Protein AF-A0A6S7K0N6-F1 (afdb_monomer_lite)

Organism: Paramuricea clavata (NCBI:txid317549)

Structure (mmCIF, N/CA/C/O backbone):
data_AF-A0A6S7K0N6-F1
#
_entry.id   AF-A0A6S7K0N6-F1
#
loop_
_atom_site.group_PDB
_atom_site.id
_atom_site.type_symbol
_atom_site.label_atom_id
_atom_site.label_alt_id
_atom_site.label_comp_id
_atom_site.label_asym_id
_atom_site.label_entity_id
_atom_site.label_seq_id
_atom_site.pdbx_PDB_ins_code
_atom_site.Cartn_x
_atom_site.Cartn_y
_atom_site.Cartn_z
_atom_site.occupancy
_atom_site.B_iso_or_equiv
_atom_site.auth_seq_id
_atom_site.auth_comp_id
_atom_site.auth_asym_id
_atom_site.auth_atom_id
_atom_site.pdbx_PDB_model_num
ATOM 1 N N . MET A 1 1 ? 17.917 13.021 -0.220 1.00 36.44 1 MET A N 1
ATOM 2 C CA . MET A 1 1 ? 16.486 12.680 -0.055 1.00 36.44 1 MET A CA 1
ATOM 3 C C . MET A 1 1 ? 16.076 12.630 1.426 1.00 36.44 1 MET A C 1
ATOM 5 O O . MET A 1 1 ? 15.272 11.796 1.798 1.00 36.44 1 MET A O 1
ATOM 9 N N . ALA A 1 2 ? 16.599 13.517 2.285 1.00 33.03 2 ALA A N 1
ATOM 10 C CA . ALA A 1 2 ? 16.291 13.532 3.727 1.00 33.03 2 ALA A CA 1
ATOM 11 C C . ALA A 1 2 ? 15.513 14.792 4.168 1.00 33.03 2 ALA A C 1
ATOM 13 O O . ALA A 1 2 ? 15.302 15.007 5.352 1.00 33.03 2 ALA A O 1
ATOM 14 N N . THR A 1 3 ? 15.110 15.649 3.224 1.00 44.38 3 THR A N 1
ATOM 15 C CA . THR A 1 3 ? 14.585 16.995 3.510 1.00 44.38 3 THR A CA 1
ATOM 16 C C . THR A 1 3 ? 13.059 17.108 3.438 1.00 44.38 3 THR A C 1
ATOM 18 O O . THR A 1 3 ? 12.505 17.980 4.093 1.00 44.38 3 THR A O 1
ATOM 21 N N . GLU A 1 4 ? 12.363 16.230 2.708 1.00 48.84 4 GLU A N 1
ATOM 22 C CA . GLU A 1 4 ? 10.888 16.270 2.597 1.00 48.84 4 GLU A CA 1
ATOM 23 C C . GLU A 1 4 ? 10.182 15.641 3.808 1.00 48.84 4 GLU A C 1
ATOM 25 O O . GLU A 1 4 ? 9.187 16.181 4.288 1.00 48.84 4 GLU A O 1
ATOM 30 N N . SER A 1 5 ? 10.751 14.581 4.397 1.00 50.00 5 SER A N 1
ATOM 31 C CA . SER A 1 5 ? 10.174 13.926 5.584 1.00 50.00 5 SER A CA 1
ATOM 32 C C . SER A 1 5 ? 10.102 14.858 6.804 1.00 50.00 5 SER A C 1
ATOM 34 O O . SER A 1 5 ? 9.134 14.795 7.557 1.00 50.00 5 SER A O 1
ATOM 36 N N . ALA A 1 6 ? 11.078 15.757 6.981 1.00 52.97 6 ALA A N 1
ATOM 37 C CA . ALA A 1 6 ? 11.113 16.701 8.105 1.00 52.97 6 ALA A CA 1
ATOM 38 C C . ALA A 1 6 ? 10.089 17.850 7.959 1.00 52.97 6 ALA A C 1
ATOM 40 O O . ALA A 1 6 ? 9.527 18.337 8.943 1.00 52.97 6 ALA A O 1
ATOM 41 N N . ALA A 1 7 ? 9.796 18.273 6.724 1.00 57.16 7 ALA A N 1
ATOM 42 C CA . ALA A 1 7 ? 8.806 19.318 6.448 1.00 57.16 7 ALA A CA 1
ATOM 43 C C . ALA A 1 7 ? 7.365 18.831 6.694 1.00 57.16 7 ALA A C 1
ATOM 45 O O . ALA A 1 7 ? 6.528 19.575 7.199 1.00 57.16 7 ALA A O 1
ATOM 46 N N . ILE A 1 8 ? 7.095 17.560 6.392 1.00 59.38 8 ILE A N 1
ATOM 47 C CA . ILE A 1 8 ? 5.799 16.904 6.617 1.00 59.38 8 ILE A CA 1
ATOM 48 C C . ILE A 1 8 ? 5.553 16.661 8.115 1.00 59.38 8 ILE A C 1
ATOM 50 O O . ILE A 1 8 ? 4.428 16.820 8.592 1.00 59.38 8 ILE A O 1
ATOM 54 N N . GLN A 1 9 ? 6.602 16.319 8.868 1.00 61.00 9 GLN A N 1
ATOM 55 C CA . GLN A 1 9 ? 6.531 16.086 10.316 1.00 61.00 9 GLN A CA 1
ATOM 56 C C . GLN A 1 9 ? 6.189 17.368 11.092 1.00 61.00 9 GLN A C 1
ATOM 58 O O . GLN A 1 9 ? 5.266 17.349 11.900 1.00 61.00 9 GLN A O 1
ATOM 63 N N . SER A 1 10 ? 6.811 18.500 10.744 1.00 61.38 10 SER A N 1
ATOM 64 C CA . SER A 1 10 ? 6.530 19.806 11.374 1.00 61.38 10 SER A CA 1
ATOM 65 C C . SER A 1 10 ? 5.167 20.418 11.012 1.00 61.38 10 SER A C 1
ATOM 67 O O . SER A 1 10 ? 4.686 21.345 11.669 1.00 61.38 10 SER A O 1
ATOM 69 N N . ALA A 1 11 ? 4.503 19.908 9.971 1.00 76.88 11 ALA A N 1
ATOM 70 C CA . ALA A 1 11 ? 3.199 20.395 9.536 1.00 76.88 11 ALA A CA 1
ATOM 71 C C . ALA A 1 11 ? 2.028 19.781 10.324 1.00 76.88 11 ALA A C 1
ATOM 73 O O . ALA A 1 11 ? 0.948 20.381 10.369 1.00 76.88 11 ALA A O 1
ATOM 74 N N . LEU A 1 12 ? 2.204 18.618 10.958 1.00 83.50 12 LEU A N 1
ATOM 75 C CA . LEU A 1 12 ? 1.128 17.857 11.596 1.00 83.50 12 LEU A CA 1
ATOM 76 C C . LEU A 1 12 ? 1.209 17.940 13.126 1.00 83.50 12 LEU A C 1
ATOM 78 O O . LEU A 1 12 ? 2.144 17.436 13.729 1.00 83.50 12 LEU A O 1
ATOM 82 N N . SER A 1 13 ? 0.173 18.476 13.778 1.00 84.19 13 SER A N 1
ATOM 83 C CA . SER A 1 13 ? 0.086 18.470 15.245 1.00 84.19 13 SER A CA 1
ATOM 84 C C . SER A 1 13 ? -1.253 17.960 15.765 1.00 84.19 13 SER A C 1
ATOM 86 O O . SER A 1 13 ? -2.265 17.918 15.057 1.00 84.19 13 SER A O 1
ATOM 88 N N . ILE A 1 14 ? -1.265 17.551 17.033 1.00 83.12 14 ILE A N 1
ATOM 89 C CA . ILE A 1 14 ? -2.461 17.066 17.720 1.00 83.12 14 ILE A CA 1
ATOM 90 C C . ILE A 1 14 ? -2.862 18.101 18.764 1.00 83.12 14 ILE A C 1
ATOM 92 O O . ILE A 1 14 ? -2.111 18.415 19.681 1.00 83.12 14 ILE A O 1
ATOM 96 N N . SER A 1 15 ? -4.070 18.643 18.632 1.00 76.69 15 SER A N 1
ATOM 97 C CA . SER A 1 15 ? -4.636 19.530 19.651 1.00 76.69 15 SER A CA 1
ATOM 98 C C . SER A 1 15 ? -4.841 18.798 20.980 1.00 76.69 15 SER A C 1
ATOM 100 O O . SER A 1 15 ? -5.054 17.589 21.007 1.00 76.69 15 SER A O 1
ATOM 102 N N . THR A 1 16 ? -4.915 19.545 22.080 1.00 65.75 16 THR A N 1
ATOM 103 C CA . THR A 1 16 ? -5.210 19.018 23.429 1.00 65.75 16 THR A CA 1
ATOM 104 C C . THR A 1 16 ? -6.521 18.228 23.522 1.00 65.75 16 THR A C 1
ATOM 106 O O . THR A 1 16 ? -6.702 17.431 24.432 1.00 65.75 16 THR A O 1
ATOM 109 N N . LYS A 1 17 ? -7.430 18.412 22.555 1.00 71.12 17 LYS A N 1
ATOM 110 C CA . LYS A 1 17 ? -8.696 17.674 22.422 1.00 71.12 17 LYS A CA 1
ATOM 111 C C . LYS A 1 17 ? -8.591 16.423 21.533 1.00 71.12 17 LYS A C 1
ATOM 113 O O . LYS A 1 17 ? -9.613 15.857 21.166 1.00 71.12 17 LYS A O 1
ATOM 118 N N . GLY A 1 18 ? -7.386 16.036 21.109 1.00 71.25 18 GLY A N 1
ATOM 119 C CA . GLY A 1 18 ? -7.139 14.871 20.251 1.00 71.25 18 GLY A CA 1
ATOM 120 C C . GLY A 1 18 ? -7.424 15.080 18.759 1.00 71.25 18 GLY A C 1
ATOM 121 O O . GLY A 1 18 ? -7.344 14.126 17.989 1.00 71.25 18 GLY A O 1
ATOM 122 N N . ASN A 1 19 ? -7.753 16.304 18.324 1.00 81.44 19 ASN A N 1
ATOM 123 C CA . ASN A 1 19 ? -7.981 16.604 16.905 1.00 81.44 19 ASN A CA 1
ATOM 124 C C . ASN A 1 19 ? -6.665 16.875 16.176 1.00 81.44 19 ASN A C 1
ATOM 126 O O . ASN A 1 19 ? -5.842 17.640 16.682 1.00 81.44 19 ASN A O 1
ATOM 130 N N . PHE A 1 20 ? -6.532 16.332 14.969 1.00 88.19 20 PHE A N 1
ATOM 131 C CA . PHE A 1 20 ? -5.388 16.551 14.090 1.00 88.19 20 PHE A CA 1
ATOM 132 C C . PHE A 1 20 ? -5.475 17.913 13.402 1.00 88.19 20 PHE A C 1
ATOM 134 O O . PHE A 1 20 ? -6.545 18.327 12.937 1.00 88.19 20 PHE A O 1
ATOM 141 N N . LYS A 1 21 ? -4.337 18.595 13.320 1.00 89.00 21 LYS A N 1
ATOM 142 C CA . LYS A 1 21 ? -4.181 19.871 12.638 1.00 89.00 21 LYS A CA 1
ATOM 143 C C . LYS A 1 21 ? -3.013 19.826 11.661 1.00 89.00 21 LYS A C 1
ATOM 145 O O . LYS A 1 21 ? -1.951 19.325 12.007 1.00 89.00 21 LYS A O 1
ATOM 150 N N . TRP A 1 22 ? -3.223 20.384 10.475 1.00 88.31 22 TRP A N 1
ATOM 151 C CA . TRP A 1 22 ? -2.232 20.522 9.417 1.00 88.31 22 TRP A CA 1
ATOM 152 C C . TRP A 1 22 ? -1.924 21.997 9.148 1.00 88.31 22 TRP A C 1
ATOM 154 O O . TRP A 1 22 ? -2.791 22.741 8.681 1.00 88.31 22 TRP A O 1
ATOM 164 N N . HIS A 1 23 ? -0.698 22.408 9.451 1.00 84.38 23 HIS A N 1
ATOM 165 C CA . HIS A 1 23 ? -0.198 23.781 9.352 1.00 84.38 23 HIS A CA 1
ATOM 166 C C . HIS A 1 23 ? 0.608 24.026 8.068 1.00 84.38 23 HIS A C 1
ATOM 168 O O . HIS A 1 23 ? 0.924 25.174 7.766 1.00 84.38 23 HIS A O 1
ATOM 174 N N . GLY A 1 24 ? 0.930 22.965 7.320 1.00 82.00 24 GLY A N 1
ATOM 175 C CA . GLY A 1 24 ? 1.593 23.047 6.019 1.00 82.00 24 GLY A CA 1
ATOM 176 C C . GLY A 1 24 ? 0.644 23.462 4.894 1.00 82.00 24 GLY A C 1
ATOM 177 O O . GLY A 1 24 ? -0.539 23.753 5.118 1.00 82.00 24 GLY A O 1
ATOM 178 N N . LYS A 1 25 ? 1.147 23.465 3.656 1.00 84.44 25 LYS A N 1
ATOM 179 C CA . LYS A 1 25 ? 0.310 23.763 2.489 1.00 84.44 25 LYS A CA 1
ATOM 180 C C . LYS A 1 25 ? -0.632 22.595 2.198 1.00 84.44 25 LYS A C 1
ATOM 182 O O . LYS A 1 25 ? -0.434 21.473 2.670 1.00 84.44 25 LYS A O 1
ATOM 187 N N . PHE A 1 26 ? -1.691 22.867 1.436 1.00 83.06 26 PHE A N 1
ATOM 188 C CA . PHE A 1 26 ? -2.644 21.828 1.045 1.00 83.06 26 PHE A CA 1
ATOM 189 C C . PHE A 1 26 ? -1.996 20.796 0.118 1.00 83.06 26 PHE A C 1
ATOM 191 O O . PHE A 1 26 ? -2.294 19.611 0.214 1.00 83.06 26 PHE A O 1
ATOM 198 N N . GLU A 1 27 ? -1.106 21.252 -0.756 1.00 84.75 27 GLU A N 1
ATOM 199 C CA . GLU A 1 27 ? -0.353 20.416 -1.683 1.00 84.75 27 GLU A CA 1
ATOM 200 C C . GLU A 1 27 ? 0.474 19.374 -0.915 1.00 84.75 27 GLU A C 1
ATOM 202 O O . GLU A 1 27 ? 0.374 18.186 -1.215 1.00 84.75 27 GLU A O 1
ATOM 207 N N . ASP A 1 28 ? 1.151 19.800 0.156 1.00 82.94 28 ASP A N 1
ATOM 208 C CA . ASP A 1 28 ? 1.936 18.931 1.041 1.00 82.94 28 ASP A CA 1
ATOM 209 C C . ASP A 1 28 ? 1.043 17.894 1.754 1.00 82.94 28 ASP A C 1
ATOM 211 O O . ASP A 1 28 ? 1.399 16.724 1.880 1.00 82.94 28 ASP A O 1
ATOM 215 N N . LEU A 1 29 ? -0.157 18.300 2.195 1.00 83.25 29 LEU A N 1
ATOM 216 C CA . LEU A 1 29 ? -1.140 17.385 2.792 1.00 83.25 29 LEU A CA 1
ATOM 217 C C . LEU A 1 29 ? -1.621 16.346 1.776 1.00 83.25 29 LEU A C 1
ATOM 219 O O . LEU A 1 29 ? -1.819 15.180 2.115 1.00 83.25 29 LEU A O 1
ATOM 223 N N . GLN A 1 30 ? -1.876 16.780 0.545 1.00 83.06 30 GLN A N 1
ATOM 224 C CA . GLN A 1 30 ? -2.362 15.918 -0.520 1.00 83.06 30 GLN A CA 1
ATOM 225 C C . GLN A 1 30 ? -1.313 14.868 -0.892 1.00 83.06 30 GLN A C 1
ATOM 227 O O . GLN A 1 30 ? -1.666 13.697 -1.019 1.00 83.06 30 GLN A O 1
ATOM 232 N N . GLU A 1 31 ? -0.053 15.271 -1.044 1.00 82.50 31 GLU A N 1
ATOM 233 C CA . GLU A 1 31 ? 1.068 14.366 -1.300 1.00 82.50 31 GLU A CA 1
ATOM 234 C C . GLU A 1 31 ? 1.232 13.361 -0.161 1.00 82.50 31 GLU A C 1
ATOM 236 O O . GLU A 1 31 ? 1.165 12.155 -0.390 1.00 82.50 31 GLU A O 1
ATOM 241 N N . PHE A 1 32 ? 1.268 13.848 1.079 1.00 81.75 32 PHE A N 1
ATOM 242 C CA . PHE A 1 32 ? 1.375 13.009 2.264 1.00 81.75 32 PHE A CA 1
ATOM 243 C C . PHE A 1 32 ? 0.255 11.961 2.369 1.00 81.75 32 PHE A C 1
ATOM 245 O O . PHE A 1 32 ? 0.510 10.781 2.608 1.00 81.75 32 PHE A O 1
ATOM 252 N N . ILE A 1 33 ? -1.006 12.357 2.176 1.00 81.81 33 ILE A N 1
ATOM 253 C CA . ILE A 1 33 ? -2.130 11.413 2.228 1.00 81.81 33 ILE A CA 1
ATOM 254 C C . ILE A 1 33 ? -2.057 10.396 1.082 1.00 81.81 33 ILE A C 1
ATOM 256 O O . ILE A 1 33 ? -2.349 9.219 1.305 1.00 81.81 33 ILE A O 1
ATOM 260 N N . ASN A 1 34 ? -1.642 10.814 -0.115 1.00 80.94 34 ASN A N 1
ATOM 261 C CA . ASN A 1 34 ? -1.484 9.909 -1.252 1.00 80.94 34 ASN A CA 1
ATOM 262 C C . ASN A 1 34 ? -0.358 8.891 -1.022 1.00 80.94 34 ASN A C 1
ATOM 264 O O . ASN A 1 34 ? -0.531 7.723 -1.368 1.00 80.94 34 ASN A O 1
ATOM 268 N N . GLU A 1 35 ? 0.750 9.298 -0.400 1.00 79.62 35 GLU A N 1
ATOM 269 C CA . GLU A 1 35 ? 1.842 8.400 -0.010 1.00 79.62 35 GLU A CA 1
ATOM 270 C C . GLU A 1 35 ? 1.406 7.402 1.068 1.00 79.62 35 GLU A C 1
ATOM 272 O O . GLU A 1 35 ? 1.599 6.195 0.918 1.00 79.62 35 GLU A O 1
ATOM 277 N N . GLN A 1 36 ? 0.774 7.882 2.144 1.00 75.06 36 GLN A N 1
ATOM 278 C CA . GLN A 1 36 ? 0.395 7.039 3.285 1.00 75.06 36 GLN A CA 1
ATOM 279 C C . GLN A 1 36 ? -0.716 6.040 2.961 1.00 75.06 36 GLN A C 1
ATOM 281 O O . GLN A 1 36 ? -0.763 4.954 3.549 1.00 75.06 36 GLN A O 1
ATOM 286 N N . LEU A 1 37 ? -1.625 6.410 2.058 1.00 70.88 37 LEU A N 1
ATOM 287 C CA . LEU A 1 37 ? -2.721 5.551 1.613 1.00 70.88 37 LEU A CA 1
ATOM 288 C C . LEU A 1 37 ? -2.408 4.810 0.308 1.00 70.88 37 LEU A C 1
ATOM 290 O O . LEU A 1 37 ? -3.224 3.997 -0.110 1.00 70.88 37 LEU A O 1
ATOM 294 N N . GLN A 1 38 ? -1.251 5.064 -0.320 1.00 66.56 38 GLN A N 1
ATOM 295 C CA . GLN A 1 38 ? -0.851 4.504 -1.621 1.00 66.56 38 GLN A CA 1
ATOM 296 C C . GLN A 1 38 ? -1.934 4.656 -2.703 1.00 66.56 38 GLN A C 1
ATOM 298 O O . GLN A 1 38 ? -2.104 3.810 -3.580 1.00 66.56 38 GLN A O 1
ATOM 303 N N . THR A 1 39 ? -2.697 5.745 -2.639 1.00 64.75 39 THR A N 1
ATOM 304 C CA . THR A 1 39 ? -3.859 5.973 -3.501 1.00 64.75 39 THR A CA 1
ATOM 305 C C . THR A 1 39 ? -3.689 7.254 -4.296 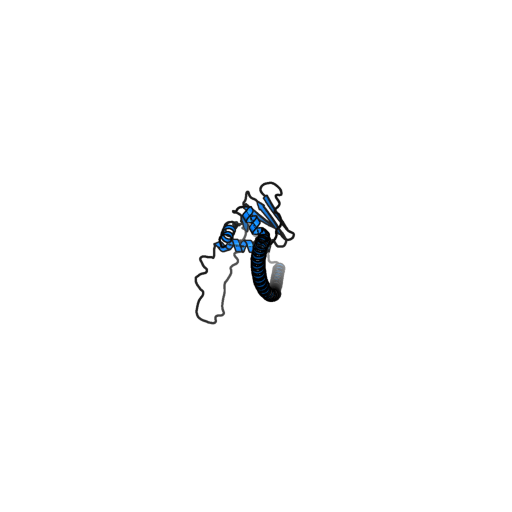1.00 64.75 39 THR A C 1
ATOM 307 O O . THR A 1 39 ? -3.371 8.294 -3.728 1.00 64.75 39 THR A O 1
ATOM 310 N N . GLN A 1 40 ? -3.988 7.213 -5.595 1.00 64.62 40 GLN A N 1
ATOM 311 C CA . GLN A 1 40 ? -4.040 8.401 -6.463 1.00 64.62 40 GLN A CA 1
ATOM 312 C C . GLN A 1 40 ? -5.437 9.050 -6.491 1.00 64.62 40 GLN A C 1
ATOM 314 O O . GLN A 1 40 ? -5.864 9.611 -7.505 1.00 64.62 40 GLN A O 1
ATOM 319 N N . THR A 1 41 ? -6.204 8.937 -5.405 1.00 68.38 41 THR A N 1
ATOM 320 C CA . THR A 1 41 ? -7.588 9.417 -5.385 1.00 68.38 41 THR A CA 1
ATOM 321 C C . THR A 1 41 ? -7.627 10.944 -5.386 1.00 68.38 41 THR A C 1
ATOM 323 O O . THR A 1 41 ? -6.883 11.617 -4.673 1.00 68.38 41 THR A O 1
ATOM 326 N N . LYS A 1 42 ? -8.508 11.521 -6.211 1.00 79.38 42 LYS A N 1
ATOM 327 C CA . LYS A 1 42 ? -8.622 12.976 -6.359 1.00 79.38 42 LYS A CA 1
ATOM 328 C C . LYS A 1 42 ? -9.311 13.600 -5.147 1.00 79.38 42 LYS A C 1
ATOM 330 O O . LYS A 1 42 ? -10.396 13.182 -4.752 1.00 79.38 42 LYS A O 1
ATOM 335 N N . TRP A 1 43 ? -8.722 14.671 -4.625 1.00 86.62 43 TRP A N 1
ATOM 336 C CA . TRP A 1 43 ? -9.372 15.533 -3.645 1.00 86.62 43 TRP A CA 1
ATOM 337 C C . TRP A 1 43 ? -10.480 16.351 -4.312 1.00 86.62 43 TRP A C 1
ATOM 339 O O . TRP A 1 43 ? -10.276 17.006 -5.334 1.00 86.62 43 TRP A O 1
ATOM 349 N N . SER A 1 44 ? -11.662 16.343 -3.708 1.00 86.19 44 SER A N 1
ATOM 350 C CA . SER A 1 44 ? -12.802 17.162 -4.110 1.00 86.19 44 SER A CA 1
ATOM 351 C C . SER A 1 44 ? -12.885 18.439 -3.266 1.00 86.19 44 SER A C 1
ATOM 353 O O . SER A 1 44 ? -12.411 18.499 -2.130 1.00 86.19 44 SER A O 1
ATOM 355 N N . SER A 1 45 ? -13.477 19.493 -3.830 1.00 86.25 45 SER A N 1
ATOM 356 C CA . SER A 1 45 ? -13.731 20.762 -3.132 1.00 86.25 45 SER A CA 1
ATOM 357 C C . SER A 1 45 ? -15.244 20.968 -3.032 1.00 86.25 45 SER A C 1
ATOM 359 O O . SER A 1 45 ? -15.819 21.595 -3.918 1.00 86.25 45 SER A O 1
ATOM 361 N N . PRO A 1 46 ? -15.916 20.435 -1.994 1.00 76.50 46 PRO A N 1
ATOM 362 C CA . PRO A 1 46 ? -17.380 20.458 -1.875 1.00 76.50 46 PRO A CA 1
ATOM 363 C C . PRO A 1 46 ? -17.979 21.859 -1.615 1.00 76.50 46 PRO A C 1
ATOM 365 O O . PRO A 1 46 ? -19.162 21.971 -1.313 1.00 76.50 46 PRO A O 1
ATOM 368 N N . GLY A 1 47 ? -17.177 22.922 -1.734 1.00 66.50 47 GLY A N 1
ATOM 369 C CA . GLY A 1 47 ? -17.551 24.313 -1.492 1.00 66.50 47 GLY A CA 1
ATOM 370 C C . GLY A 1 47 ? -16.817 24.929 -0.295 1.00 66.50 47 GLY A C 1
ATOM 371 O O . GLY A 1 47 ? -16.491 24.249 0.684 1.00 66.50 47 GLY A O 1
ATOM 372 N N . GLY A 1 48 ? -16.549 26.236 -0.385 1.00 77.62 48 GLY A N 1
ATOM 373 C CA . GLY A 1 48 ? -15.865 27.019 0.650 1.00 77.62 48 GLY A CA 1
ATOM 374 C C . GLY A 1 48 ? -14.386 26.656 0.843 1.00 77.62 48 GLY A C 1
ATOM 375 O O . GLY A 1 48 ? -13.710 26.217 -0.083 1.00 77.62 48 GLY A O 1
ATOM 376 N N . ASN A 1 49 ? -13.895 26.813 2.075 1.00 81.88 49 ASN A N 1
ATOM 377 C CA . ASN A 1 49 ? -12.488 26.618 2.453 1.00 81.88 49 ASN A CA 1
ATOM 378 C C . ASN A 1 49 ? -12.200 25.185 2.936 1.00 81.88 49 ASN A C 1
ATOM 380 O O . ASN A 1 49 ? -11.436 24.983 3.881 1.00 81.88 49 ASN A O 1
ATOM 384 N N . SER A 1 50 ? -12.862 24.188 2.341 1.00 88.31 50 SER A N 1
ATOM 385 C CA . SER A 1 50 ? -12.711 22.782 2.724 1.00 88.31 50 SER A CA 1
ATOM 386 C C . SER A 1 50 ? -12.309 21.901 1.547 1.00 88.31 50 SER A C 1
ATOM 388 O O . SER A 1 50 ? -12.724 22.122 0.407 1.00 88.31 50 SER A O 1
ATOM 390 N N . LYS A 1 51 ? -11.490 20.891 1.836 1.00 89.06 51 LYS A N 1
ATOM 391 C CA . LYS A 1 51 ? -11.034 19.880 0.880 1.00 89.06 51 LYS A CA 1
ATOM 392 C C . LYS A 1 51 ? -11.415 18.509 1.405 1.00 89.06 51 LYS A C 1
ATOM 394 O O . LYS A 1 51 ? -11.309 18.253 2.604 1.00 89.06 51 LYS A O 1
ATOM 399 N N . LEU A 1 52 ? -11.899 17.650 0.520 1.00 89.25 52 LEU A N 1
ATOM 400 C CA . LEU A 1 52 ? -12.420 16.338 0.865 1.00 89.25 52 LEU A CA 1
ATOM 401 C C . LEU A 1 52 ? -11.749 15.260 0.021 1.00 89.25 52 LEU A C 1
ATOM 403 O O . LEU A 1 52 ? -11.935 15.202 -1.192 1.00 89.25 52 LEU A O 1
ATOM 407 N N . PHE A 1 53 ? -11.030 14.381 0.694 1.00 88.12 53 PHE A N 1
ATOM 408 C CA . PHE A 1 53 ? -10.570 13.110 0.173 1.00 88.12 53 PHE A CA 1
ATOM 409 C C . PHE A 1 53 ? -11.561 12.021 0.581 1.00 88.12 53 PHE A C 1
ATOM 411 O O . PHE A 1 53 ? -11.976 11.948 1.741 1.00 88.12 53 PHE A O 1
ATOM 418 N N . GLU A 1 54 ? -11.951 11.180 -0.367 1.00 85.88 54 GLU A N 1
ATOM 419 C CA . GLU A 1 54 ? -12.879 10.081 -0.130 1.00 85.88 54 GLU A CA 1
ATOM 420 C C . GLU A 1 54 ? -12.449 8.873 -0.958 1.00 85.88 54 GLU A C 1
ATOM 422 O O . GLU A 1 54 ? -12.317 8.959 -2.175 1.00 85.88 54 GLU A O 1
ATOM 427 N N . ASN A 1 55 ? -12.212 7.765 -0.265 1.00 83.56 55 ASN A N 1
ATOM 428 C CA . ASN A 1 55 ? -12.003 6.435 -0.817 1.00 83.56 55 ASN A CA 1
ATOM 429 C C . ASN A 1 55 ? -12.967 5.462 -0.105 1.00 83.56 55 ASN A C 1
ATOM 431 O O . ASN A 1 55 ? -13.561 5.822 0.913 1.00 83.56 55 ASN A O 1
ATOM 435 N N . GLU A 1 56 ? -13.098 4.230 -0.595 1.00 80.06 56 GLU A N 1
ATOM 436 C CA . GLU A 1 56 ? -13.972 3.188 -0.038 1.00 80.06 56 GLU A CA 1
ATOM 437 C C . GLU A 1 56 ? -13.741 2.954 1.466 1.00 80.06 56 GLU A C 1
ATOM 439 O O . GLU A 1 56 ? -14.691 2.747 2.218 1.00 80.06 56 GLU A O 1
ATOM 444 N N . ALA A 1 57 ? -12.490 3.057 1.926 1.00 80.62 57 ALA A N 1
ATOM 445 C CA . ALA A 1 57 ? -12.115 2.793 3.314 1.00 80.62 57 ALA A CA 1
ATOM 446 C C . ALA A 1 57 ? -12.088 4.036 4.226 1.00 80.62 57 ALA A C 1
ATOM 448 O O . ALA A 1 57 ? -12.317 3.923 5.436 1.00 80.62 57 ALA A O 1
ATOM 449 N N . VAL A 1 58 ? -11.787 5.225 3.685 1.00 86.19 58 VAL A N 1
ATOM 450 C CA . VAL A 1 58 ? -11.476 6.429 4.478 1.00 86.19 58 VAL A CA 1
ATOM 451 C C . VAL A 1 58 ? -11.993 7.703 3.810 1.00 86.19 58 VAL A C 1
ATOM 453 O O . VAL A 1 58 ? -11.829 7.929 2.613 1.00 86.19 58 VAL A O 1
ATOM 456 N N . LYS A 1 59 ? -12.546 8.594 4.635 1.00 89.25 59 LYS A N 1
ATOM 457 C CA . LYS A 1 59 ? -12.968 9.949 4.292 1.00 89.25 59 LYS A CA 1
ATOM 458 C C . LYS A 1 59 ? -12.207 10.962 5.142 1.00 89.25 59 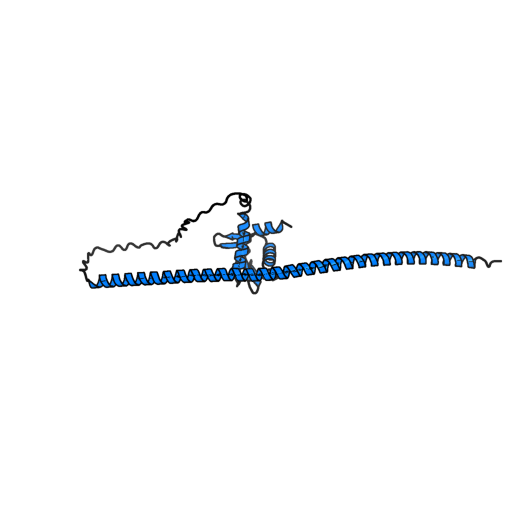LYS A C 1
ATOM 460 O O . LYS A 1 59 ? -12.385 11.007 6.362 1.00 89.25 59 LYS A O 1
ATOM 465 N N . ILE A 1 60 ? -11.386 11.790 4.501 1.00 89.19 60 ILE A N 1
ATOM 466 C CA . ILE A 1 60 ? -10.595 12.842 5.150 1.00 89.19 60 ILE A CA 1
ATOM 467 C C . ILE A 1 60 ? -11.108 14.187 4.677 1.00 89.19 60 ILE A C 1
ATOM 469 O O . ILE A 1 60 ? -11.112 14.482 3.486 1.00 89.19 60 ILE A O 1
ATOM 473 N N . ARG A 1 61 ? -11.521 15.036 5.612 1.00 90.12 61 ARG A N 1
ATOM 474 C CA . ARG A 1 61 ? -11.874 16.419 5.308 1.00 90.12 61 ARG A CA 1
ATOM 475 C C . ARG A 1 61 ? -10.947 17.369 6.039 1.00 90.12 61 ARG 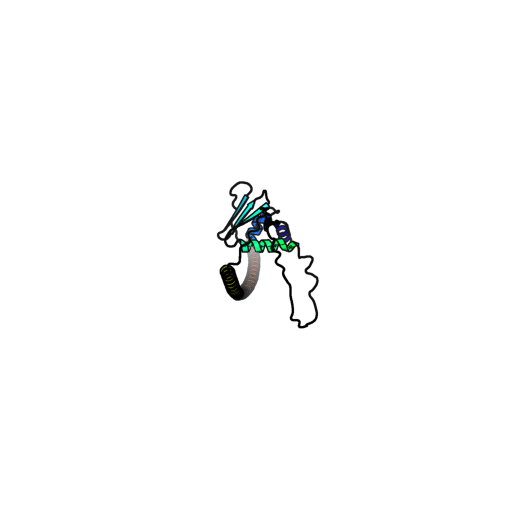A C 1
ATOM 477 O O . ARG A 1 61 ? -10.864 17.324 7.268 1.00 90.12 61 ARG A O 1
ATOM 484 N N . TRP A 1 62 ? -10.312 18.236 5.264 1.00 90.81 62 TRP A N 1
ATOM 485 C CA . TRP A 1 62 ? -9.471 19.327 5.726 1.00 90.81 62 TRP A CA 1
ATOM 486 C C . TRP A 1 62 ? -10.223 20.652 5.644 1.00 90.81 62 TRP A C 1
ATOM 488 O O . TRP A 1 62 ? -10.923 20.919 4.665 1.00 90.81 62 TRP A O 1
ATOM 498 N N . TYR A 1 63 ? -10.071 21.480 6.672 1.00 89.44 63 TYR A N 1
ATOM 499 C CA . TYR A 1 63 ? -10.643 22.819 6.743 1.00 89.44 63 TYR A CA 1
ATOM 500 C C . TYR A 1 63 ? -9.514 23.844 6.824 1.00 89.44 63 TYR A C 1
ATOM 502 O O . TYR A 1 63 ? -8.821 23.907 7.837 1.00 89.44 63 TYR A O 1
ATOM 510 N N . ALA A 1 64 ? -9.354 24.675 5.794 1.00 84.56 64 ALA A N 1
ATOM 511 C CA . ALA A 1 64 ? -8.244 25.624 5.712 1.00 84.56 64 ALA A CA 1
ATOM 512 C C . ALA A 1 64 ? -8.307 26.708 6.805 1.00 84.56 64 ALA A C 1
ATOM 514 O O . ALA A 1 64 ? -7.279 27.084 7.350 1.00 84.56 64 ALA A O 1
ATOM 515 N N . ASN A 1 65 ? -9.507 27.161 7.197 1.00 84.69 65 ASN A N 1
ATOM 516 C CA . ASN A 1 65 ? -9.672 28.216 8.215 1.00 84.69 65 ASN A CA 1
ATOM 517 C C . ASN A 1 65 ? -9.171 27.809 9.605 1.00 84.69 65 ASN A C 1
ATOM 519 O O . ASN A 1 65 ? -8.751 28.649 10.392 1.00 84.69 65 ASN A O 1
ATOM 523 N N . THR A 1 66 ? -9.296 26.526 9.933 1.00 82.88 66 THR A N 1
ATOM 524 C CA . THR A 1 66 ? -8.986 25.978 11.259 1.00 82.88 66 THR A CA 1
ATOM 525 C C . THR A 1 66 ? -7.795 25.033 11.224 1.00 82.88 66 THR A C 1
ATOM 527 O O . THR A 1 66 ? -7.461 24.446 12.259 1.00 82.88 66 THR A O 1
ATOM 530 N N . SER A 1 67 ? -7.199 24.846 10.042 1.00 86.50 67 SER A N 1
ATOM 531 C CA . SER A 1 67 ? -6.170 23.848 9.765 1.00 86.50 67 SER A CA 1
ATOM 532 C C . SER A 1 67 ? -6.555 22.446 10.239 1.00 86.50 67 SER A C 1
ATOM 534 O O . SER A 1 67 ? -5.688 21.636 10.525 1.00 86.50 67 SER A O 1
ATOM 536 N N . SER A 1 68 ? -7.844 22.132 10.391 1.00 87.81 68 SER A N 1
ATOM 537 C CA . SER A 1 68 ? -8.274 20.914 11.081 1.00 87.81 68 SER A CA 1
ATOM 538 C C . SER A 1 68 ? -8.536 19.772 10.112 1.00 87.81 68 SER A C 1
ATOM 540 O O . SER A 1 68 ? -9.108 19.961 9.036 1.00 87.81 68 SER A O 1
ATOM 542 N N . LEU A 1 69 ? -8.146 18.569 10.529 1.00 89.19 69 LEU A N 1
ATOM 543 C CA . LEU A 1 69 ? -8.385 17.324 9.816 1.00 89.19 69 LEU A CA 1
ATOM 544 C C . LEU A 1 69 ? -9.453 16.512 10.541 1.00 89.19 69 LEU A C 1
ATOM 546 O O . LEU A 1 69 ? -9.362 16.236 11.737 1.00 89.19 69 LEU A O 1
ATOM 550 N N . THR A 1 70 ? -10.470 16.100 9.793 1.00 88.06 70 THR A N 1
ATOM 551 C CA . THR A 1 70 ? -11.488 15.160 10.263 1.00 88.06 70 THR A CA 1
ATOM 552 C C . THR A 1 70 ? -11.394 13.884 9.451 1.00 88.06 70 THR A C 1
ATOM 554 O O . THR A 1 70 ? -11.450 13.926 8.225 1.00 88.06 70 THR A O 1
ATOM 557 N N . ILE A 1 71 ? -11.237 12.759 10.143 1.00 88.44 71 ILE A N 1
ATOM 558 C CA . ILE A 1 71 ? -10.996 11.451 9.535 1.00 88.44 71 ILE A CA 1
ATOM 559 C C . ILE A 1 71 ? -12.119 10.521 9.976 1.00 88.44 71 ILE A C 1
ATOM 561 O O . ILE A 1 71 ? -12.366 10.358 11.174 1.00 88.44 71 ILE A O 1
ATOM 565 N N . LYS A 1 72 ? -12.814 9.941 9.001 1.00 86.50 72 LYS A N 1
ATOM 566 C CA . LYS A 1 72 ? -13.923 8.999 9.179 1.00 86.50 72 LYS A CA 1
ATOM 567 C C . LYS A 1 72 ? -13.731 7.808 8.242 1.00 86.50 72 LYS A C 1
ATOM 569 O O . LYS A 1 72 ? -12.970 7.909 7.288 1.00 86.50 72 LYS A O 1
ATOM 574 N N . GLY A 1 73 ? -14.424 6.704 8.497 1.00 85.69 73 GLY A N 1
ATOM 575 C CA . GLY A 1 73 ? -14.356 5.497 7.668 1.00 85.69 73 GLY A CA 1
ATOM 576 C C . GLY A 1 73 ? -13.963 4.260 8.465 1.00 85.69 73 GLY A C 1
ATOM 577 O O . GLY A 1 73 ? -13.741 4.339 9.673 1.00 85.69 73 GLY A O 1
ATOM 578 N N . ILE A 1 74 ? -13.901 3.128 7.772 1.00 77.69 74 ILE A N 1
ATOM 579 C CA . ILE A 1 74 ? -13.644 1.807 8.356 1.00 77.69 74 ILE A CA 1
ATOM 580 C C . ILE A 1 74 ? -12.210 1.743 8.896 1.00 77.69 74 ILE A C 1
ATOM 582 O O . ILE A 1 74 ? -12.003 1.349 10.041 1.00 77.69 74 ILE A O 1
ATOM 586 N N . ASP A 1 75 ? -11.247 2.274 8.139 1.00 81.88 75 ASP A N 1
ATOM 587 C CA . ASP A 1 75 ? -9.825 2.260 8.511 1.00 81.88 75 ASP A CA 1
ATOM 588 C C . ASP A 1 75 ? -9.365 3.558 9.191 1.00 81.88 75 ASP A C 1
ATOM 590 O O . ASP A 1 75 ? -8.170 3.854 9.287 1.00 81.88 75 ASP A O 1
ATOM 594 N N . CYS A 1 76 ? -10.309 4.365 9.692 1.00 82.06 76 CYS A N 1
ATOM 595 C CA . CYS A 1 76 ? -9.969 5.668 10.253 1.00 82.06 76 CYS A CA 1
ATOM 596 C C . CYS A 1 76 ? -9.070 5.573 11.492 1.00 82.06 76 CYS A C 1
ATOM 598 O O . CYS A 1 76 ? -8.202 6.424 11.651 1.00 82.06 76 CYS A O 1
ATOM 600 N N . GLU A 1 77 ? -9.220 4.554 12.343 1.00 80.69 77 GLU A N 1
ATOM 601 C CA . GLU A 1 77 ? -8.379 4.406 13.540 1.00 80.69 77 GLU A CA 1
ATOM 602 C C . GLU A 1 77 ? -6.934 4.036 13.193 1.00 80.69 77 GLU A C 1
ATOM 604 O O . GLU A 1 77 ? -6.015 4.634 13.744 1.00 80.69 77 GLU A O 1
ATOM 609 N N . GLN A 1 78 ? -6.715 3.166 12.201 1.00 81.06 78 GLN A N 1
ATOM 610 C CA . GLN A 1 78 ? -5.361 2.827 11.745 1.00 81.06 78 GLN A CA 1
ATOM 611 C C . GLN A 1 78 ? -4.637 4.054 11.182 1.00 81.06 78 GLN A C 1
ATOM 613 O O . GLN A 1 78 ? -3.467 4.291 11.486 1.00 81.06 78 GLN A O 1
ATOM 618 N N . LEU A 1 79 ? -5.339 4.872 10.390 1.00 80.94 79 LEU A N 1
ATOM 619 C CA . LEU A 1 79 ? -4.777 6.115 9.872 1.00 80.94 79 LEU A CA 1
ATOM 620 C C . LEU A 1 79 ? -4.496 7.116 11.001 1.00 80.94 79 LEU A C 1
ATOM 622 O O . LEU A 1 79 ? -3.433 7.731 11.021 1.00 80.94 79 LEU A O 1
ATOM 626 N N . LYS A 1 80 ? -5.405 7.260 11.973 1.00 84.31 80 LYS A N 1
ATOM 627 C CA . LYS A 1 80 ? -5.180 8.116 13.149 1.00 84.31 80 LYS A CA 1
ATOM 628 C C . LYS A 1 80 ? -3.979 7.656 13.974 1.00 84.31 80 LYS A C 1
ATOM 630 O O . LYS A 1 80 ? -3.237 8.508 14.449 1.00 84.31 80 LYS A O 1
ATOM 635 N N . ASP A 1 81 ? -3.763 6.353 14.134 1.00 82.75 81 ASP A N 1
ATOM 636 C CA . ASP A 1 81 ? -2.607 5.815 14.858 1.00 82.75 81 ASP A CA 1
ATOM 637 C C . ASP A 1 81 ? -1.289 6.109 14.137 1.00 82.75 81 ASP A C 1
ATOM 639 O O . ASP A 1 81 ? -0.333 6.552 14.775 1.00 82.75 81 ASP A O 1
ATOM 643 N N . LYS A 1 82 ? -1.254 5.983 12.804 1.00 78.81 82 LYS A N 1
ATOM 644 C CA . LYS A 1 82 ? -0.095 6.402 11.998 1.00 78.81 82 LYS A CA 1
ATOM 645 C C . LYS A 1 82 ? 0.186 7.900 12.141 1.00 78.81 82 LYS A C 1
ATOM 647 O O . LYS A 1 82 ? 1.320 8.292 12.397 1.00 78.81 82 LYS A O 1
ATOM 652 N N . LEU A 1 83 ? -0.848 8.737 12.053 1.00 82.31 83 LEU A N 1
ATOM 653 C CA . LEU A 1 83 ? -0.718 10.186 12.246 1.00 82.31 83 LEU A CA 1
ATOM 654 C C . LEU A 1 83 ? -0.243 10.543 13.659 1.00 82.31 83 LEU A C 1
ATOM 656 O O . LEU A 1 83 ? 0.540 11.474 13.823 1.00 82.31 83 LEU A O 1
ATOM 660 N N . ARG A 1 84 ? -0.683 9.798 14.682 1.00 83.75 84 ARG A N 1
ATOM 661 C CA . ARG A 1 84 ? -0.193 9.955 16.059 1.00 83.75 84 ARG A CA 1
ATOM 662 C C . ARG A 1 84 ? 1.274 9.589 16.194 1.00 83.75 84 ARG A C 1
ATOM 664 O O . ARG A 1 84 ? 1.979 10.286 16.912 1.00 83.75 84 ARG A O 1
ATOM 671 N N . ALA A 1 85 ? 1.720 8.517 15.545 1.00 78.62 85 ALA A N 1
ATOM 672 C CA . ALA A 1 85 ? 3.121 8.113 15.575 1.00 78.62 85 ALA A CA 1
ATOM 673 C C . ALA A 1 85 ? 4.024 9.192 14.957 1.00 78.62 85 ALA A C 1
ATOM 675 O O . ALA A 1 85 ? 5.025 9.558 15.565 1.00 78.62 85 ALA A O 1
ATOM 676 N N . ILE A 1 86 ? 3.610 9.759 13.818 1.00 74.69 86 ILE A N 1
ATOM 677 C CA . ILE A 1 86 ? 4.337 10.825 13.112 1.00 74.69 86 ILE A CA 1
ATOM 678 C C . ILE A 1 86 ? 4.369 12.117 13.939 1.00 74.69 86 ILE A C 1
ATOM 680 O O . ILE A 1 86 ? 5.424 12.713 14.110 1.00 74.69 86 ILE A O 1
ATOM 684 N N . ALA A 1 87 ? 3.238 12.521 14.525 1.00 72.94 87 ALA A N 1
ATOM 685 C CA . ALA A 1 87 ? 3.172 13.725 15.357 1.00 72.94 87 ALA A CA 1
ATOM 686 C C . ALA A 1 87 ? 3.925 13.603 16.701 1.00 72.94 87 ALA A C 1
ATOM 688 O O . ALA A 1 87 ? 4.111 14.602 17.386 1.00 72.94 87 ALA A O 1
ATOM 689 N N . ARG A 1 88 ? 4.309 12.388 17.123 1.00 68.00 88 ARG A N 1
ATOM 690 C CA . ARG A 1 88 ? 5.075 12.135 18.360 1.00 68.00 88 ARG A CA 1
ATOM 691 C C . ARG A 1 88 ? 6.580 12.041 18.137 1.00 68.00 88 ARG A C 1
ATOM 693 O O . ARG A 1 88 ? 7.323 12.089 19.107 1.00 68.00 88 ARG A O 1
ATOM 700 N N . THR A 1 89 ? 7.042 11.910 16.894 1.00 56.84 89 THR A N 1
ATOM 701 C CA . THR A 1 89 ? 8.476 11.746 16.610 1.00 56.84 89 THR A CA 1
ATOM 702 C C . THR A 1 89 ? 9.285 13.023 16.902 1.00 56.84 89 THR A C 1
ATOM 704 O O . THR A 1 89 ? 10.498 12.950 17.024 1.00 56.84 89 THR A O 1
ATOM 707 N N . GLU A 1 90 ? 8.628 14.171 17.125 1.00 47.91 90 GLU A N 1
ATOM 708 C CA . GLU A 1 90 ? 9.275 15.431 17.530 1.00 47.91 90 GLU A CA 1
ATOM 709 C C . GLU A 1 90 ? 9.738 15.481 19.005 1.00 47.91 90 GLU A C 1
ATOM 711 O O . GLU A 1 90 ? 10.496 16.386 19.343 1.00 47.91 90 GLU A O 1
ATOM 716 N N . SER A 1 91 ? 9.325 14.561 19.898 1.00 43.59 91 SER A N 1
ATOM 717 C CA . SER A 1 91 ? 9.727 14.634 21.324 1.00 43.59 91 SER A CA 1
ATOM 718 C C . SER A 1 91 ? 10.867 13.711 21.748 1.00 43.59 91 SER A C 1
ATOM 720 O O . SER A 1 91 ? 11.422 13.916 22.825 1.00 43.59 91 SER A O 1
ATOM 722 N N . ASP A 1 92 ? 11.216 12.704 20.943 1.00 39.69 92 ASP A N 1
ATOM 723 C CA . ASP A 1 92 ? 12.013 11.568 21.431 1.00 39.69 92 ASP A CA 1
ATOM 724 C C . ASP A 1 92 ? 13.393 11.424 20.760 1.00 39.69 92 ASP A C 1
ATOM 726 O O . ASP A 1 92 ? 14.186 10.576 21.177 1.00 39.69 92 ASP A O 1
ATOM 730 N N . GLU A 1 93 ? 13.741 12.265 19.777 1.00 42.94 93 GLU A N 1
ATOM 731 C CA . GLU A 1 93 ? 15.062 12.195 19.123 1.00 42.94 93 GLU A CA 1
ATOM 732 C C . GLU A 1 93 ? 16.223 12.734 19.984 1.00 42.94 93 GLU A C 1
ATOM 734 O O . GLU A 1 93 ? 17.374 12.390 19.721 1.00 42.94 93 GLU A O 1
ATOM 739 N N . ASP A 1 94 ? 15.950 13.444 21.087 1.00 38.50 94 ASP A N 1
ATOM 740 C CA . ASP A 1 94 ? 16.989 13.908 22.026 1.00 38.50 94 ASP A CA 1
ATOM 741 C C . ASP A 1 94 ? 17.271 12.945 23.199 1.00 38.50 94 ASP A C 1
ATOM 743 O O . ASP A 1 94 ? 18.169 13.207 24.000 1.00 38.50 94 ASP A O 1
ATOM 747 N N . ASN A 1 95 ? 16.562 11.811 23.326 1.00 35.06 95 ASN A N 1
ATOM 748 C CA . ASN A 1 95 ? 16.700 10.939 24.509 1.00 35.06 95 ASN A CA 1
ATOM 749 C C . ASN A 1 95 ? 17.049 9.466 24.215 1.00 35.06 95 ASN A C 1
ATOM 751 O O . ASN A 1 95 ? 17.098 8.648 25.132 1.00 35.06 95 ASN A O 1
ATOM 755 N N . ALA A 1 96 ? 17.334 9.110 22.958 1.00 37.47 96 ALA A N 1
ATOM 756 C CA . ALA A 1 96 ? 17.584 7.722 22.547 1.00 37.47 96 ALA A CA 1
ATOM 757 C C . ALA A 1 96 ? 19.072 7.347 22.338 1.00 37.47 96 ALA A C 1
ATOM 759 O O . ALA A 1 96 ? 19.354 6.268 21.818 1.00 37.47 96 ALA A O 1
ATOM 760 N N . ILE A 1 97 ? 20.036 8.190 22.748 1.00 39.06 97 ILE A N 1
ATOM 761 C CA . ILE A 1 97 ? 21.492 7.913 22.607 1.00 39.06 97 ILE A CA 1
ATOM 762 C C . ILE A 1 97 ? 22.193 7.655 23.961 1.00 39.06 97 ILE A C 1
ATOM 764 O O . ILE A 1 97 ? 23.414 7.620 24.063 1.00 39.06 97 ILE A O 1
ATOM 768 N N . SER A 1 98 ? 21.456 7.379 25.035 1.00 34.84 98 SER A N 1
ATOM 769 C CA . SER A 1 98 ? 22.058 6.969 26.309 1.00 34.84 98 SER A CA 1
ATOM 770 C C . SER A 1 98 ? 21.352 5.730 26.839 1.00 34.84 98 SER A C 1
ATOM 772 O O . SER A 1 98 ? 20.175 5.804 27.158 1.00 34.84 98 SER A O 1
ATOM 774 N N . LEU A 1 99 ? 22.108 4.637 26.997 1.00 35.25 99 LEU A N 1
ATOM 775 C CA . LEU A 1 99 ? 21.742 3.350 27.620 1.00 35.25 99 LEU A CA 1
ATOM 776 C C . LEU A 1 99 ? 21.354 2.202 26.676 1.00 35.25 99 LEU A C 1
ATOM 778 O O . LEU A 1 99 ? 20.388 1.482 26.905 1.00 35.25 99 LEU A O 1
ATOM 782 N N . ILE A 1 100 ? 22.226 1.908 25.713 1.00 35.03 100 ILE A N 1
ATOM 783 C CA . ILE A 1 100 ? 22.586 0.510 25.448 1.00 35.03 100 ILE A CA 1
ATOM 784 C C . ILE A 1 100 ? 24.112 0.439 25.470 1.00 35.03 100 ILE A C 1
ATOM 786 O O . ILE A 1 100 ? 24.746 0.846 24.504 1.00 35.03 100 ILE A O 1
ATOM 790 N N . ASP A 1 101 ? 24.707 0.006 26.587 1.00 31.27 101 ASP A N 1
ATOM 791 C CA . ASP A 1 101 ? 25.359 -1.309 26.628 1.00 31.27 101 ASP A CA 1
ATOM 792 C C . ASP A 1 101 ? 25.957 -1.657 28.016 1.00 31.27 101 ASP A C 1
ATOM 794 O O . ASP A 1 101 ? 26.632 -0.847 28.647 1.00 31.27 101 ASP A O 1
ATOM 798 N N . LYS A 1 102 ? 25.780 -2.935 28.389 1.00 33.78 102 LYS A N 1
ATOM 799 C CA . LYS A 1 102 ? 26.630 -3.779 29.265 1.00 33.78 102 LYS A CA 1
ATOM 800 C C . LYS A 1 102 ? 26.667 -3.519 30.780 1.00 33.78 102 LYS A C 1
ATOM 802 O O . LYS A 1 102 ? 27.545 -2.829 31.285 1.00 33.78 102 LYS A O 1
ATOM 807 N N . ASN A 1 103 ? 25.883 -4.296 31.537 1.00 32.88 103 ASN A N 1
ATOM 808 C CA . ASN A 1 103 ? 26.336 -5.572 32.136 1.00 32.88 103 ASN A CA 1
ATOM 809 C C . ASN A 1 103 ? 25.430 -6.047 33.292 1.00 32.88 103 ASN A C 1
ATOM 811 O O . ASN A 1 103 ? 24.996 -5.253 34.116 1.00 32.88 103 ASN A O 1
ATOM 815 N N . ASN A 1 104 ? 25.319 -7.378 33.387 1.00 31.34 104 ASN A N 1
ATOM 816 C CA . ASN A 1 104 ? 24.939 -8.205 34.545 1.00 31.34 104 ASN A CA 1
ATOM 817 C C . ASN A 1 104 ? 23.451 -8.515 34.792 1.00 31.34 104 ASN A C 1
ATOM 819 O O . ASN A 1 104 ? 22.713 -7.785 35.441 1.00 31.34 104 ASN A O 1
ATOM 823 N N . LEU A 1 105 ? 23.075 -9.697 34.291 1.00 39.56 105 LEU A N 1
ATOM 824 C CA . LEU A 1 105 ? 22.484 -10.819 35.035 1.00 39.56 105 LEU A CA 1
ATOM 825 C C . LEU A 1 105 ? 22.281 -10.575 36.551 1.00 39.56 105 LEU A C 1
ATOM 827 O O . LEU A 1 105 ? 23.270 -10.557 37.276 1.00 39.56 105 LEU A O 1
ATOM 831 N N . ASP A 1 106 ? 21.032 -10.496 37.025 1.00 28.39 106 ASP A N 1
ATOM 832 C CA . ASP A 1 106 ? 20.571 -11.266 38.192 1.00 28.39 106 ASP A CA 1
ATOM 833 C C . ASP A 1 106 ? 19.033 -11.300 38.296 1.00 28.39 106 ASP A C 1
ATOM 835 O O . ASP A 1 106 ? 18.307 -10.425 37.827 1.00 28.39 106 ASP A O 1
ATOM 839 N N . ILE A 1 107 ? 18.577 -12.389 38.892 1.00 36.22 107 ILE A N 1
ATOM 840 C CA . ILE A 1 107 ? 17.230 -12.857 39.183 1.00 36.22 107 ILE A CA 1
ATOM 841 C C . ILE A 1 107 ? 16.528 -11.917 40.179 1.00 36.22 107 ILE A C 1
ATOM 843 O O . ILE A 1 107 ? 17.111 -11.520 41.181 1.00 36.22 107 ILE A O 1
ATOM 847 N N . GLY A 1 108 ? 15.240 -11.623 39.965 1.00 27.09 108 GLY A N 1
ATOM 848 C CA . GLY A 1 108 ? 14.455 -10.841 40.927 1.00 27.09 108 GLY A CA 1
ATOM 849 C C . GLY A 1 108 ? 12.968 -10.767 40.600 1.00 27.09 108 GLY A C 1
ATOM 850 O O . GLY A 1 108 ? 12.521 -9.894 39.866 1.00 27.09 108 GLY A O 1
ATOM 851 N N . ILE A 1 109 ? 12.210 -11.710 41.154 1.00 37.62 109 ILE A N 1
ATOM 852 C CA . ILE A 1 109 ? 10.751 -11.663 41.315 1.00 37.62 109 ILE A CA 1
ATOM 853 C C . ILE A 1 109 ? 10.405 -10.591 42.375 1.00 37.62 109 ILE A C 1
ATOM 855 O O . ILE A 1 109 ? 11.187 -10.418 43.307 1.00 37.62 109 ILE A O 1
ATOM 859 N N . HIS A 1 110 ? 9.206 -9.986 42.264 1.00 30.09 110 HIS A N 1
ATOM 860 C CA . HIS A 1 110 ? 8.567 -8.953 43.121 1.00 30.09 110 HIS A CA 1
ATOM 861 C C . HIS A 1 110 ? 8.922 -7.497 42.765 1.00 30.09 110 HIS A C 1
ATOM 863 O O . HIS A 1 110 ? 10.062 -7.196 42.453 1.00 30.09 110 HIS A O 1
ATOM 869 N N . ASN A 1 111 ? 8.032 -6.504 42.812 1.00 31.36 111 ASN A N 1
ATOM 870 C CA . ASN A 1 111 ? 6.608 -6.397 43.141 1.00 31.36 111 ASN A CA 1
ATOM 871 C C . ASN A 1 111 ? 6.128 -5.014 42.645 1.00 31.36 111 ASN A C 1
ATOM 873 O O . ASN A 1 111 ? 6.939 -4.114 42.462 1.00 31.36 111 ASN A O 1
ATOM 877 N N . GLU A 1 112 ? 4.808 -4.867 42.508 1.00 39.19 112 GLU A N 1
ATOM 878 C CA . GLU A 1 112 ? 4.044 -3.624 42.732 1.00 39.19 112 GLU A CA 1
ATOM 879 C C . GLU A 1 112 ? 4.443 -2.352 41.957 1.00 39.19 112 GLU A C 1
ATOM 881 O O . GLU A 1 112 ? 5.288 -1.563 42.363 1.00 39.19 112 GLU A O 1
ATOM 886 N N . VAL A 1 113 ? 3.665 -2.053 40.911 1.00 33.91 113 VAL A N 1
ATOM 887 C CA . VAL A 1 113 ? 3.300 -0.661 40.617 1.00 33.91 113 VAL A CA 1
ATOM 888 C C . VAL A 1 113 ? 1.785 -0.564 40.726 1.00 33.91 113 VAL A C 1
ATOM 890 O O . VAL A 1 113 ? 1.051 -0.896 39.792 1.00 33.91 113 VAL A O 1
ATOM 893 N N . GLU A 1 114 ? 1.329 -0.128 41.899 1.00 37.75 114 GLU A N 1
ATOM 894 C CA . GLU A 1 114 ? 0.015 0.476 42.090 1.00 37.75 114 GLU A CA 1
ATOM 895 C C . GLU A 1 114 ? -0.167 1.582 41.043 1.00 37.75 114 GLU A C 1
ATOM 897 O O . GLU A 1 114 ? 0.410 2.665 41.131 1.00 37.75 114 GLU A O 1
ATOM 902 N N . ARG A 1 115 ? -0.976 1.320 40.014 1.00 32.66 115 ARG A N 1
ATOM 903 C CA . ARG A 1 115 ? -1.583 2.397 39.232 1.00 32.66 115 ARG A CA 1
ATOM 904 C C . ARG A 1 115 ? -2.916 2.724 39.872 1.00 32.66 115 ARG A C 1
ATOM 906 O O . ARG A 1 115 ? -3.943 2.144 39.529 1.00 32.66 115 ARG A O 1
ATOM 913 N N . SER A 1 116 ? -2.864 3.662 40.809 1.00 29.91 116 SER A N 1
ATOM 914 C CA . SER A 1 116 ? -4.012 4.418 41.289 1.00 29.91 116 SER A CA 1
ATOM 915 C C . SER A 1 116 ? -4.774 4.967 40.085 1.00 29.91 116 SER A C 1
ATOM 917 O O . SER A 1 116 ? -4.306 5.868 39.388 1.00 29.91 116 SER A O 1
ATOM 919 N N . ILE A 1 117 ? -5.942 4.395 39.811 1.00 32.66 117 ILE A N 1
ATOM 920 C CA . ILE A 1 117 ? -6.917 4.998 38.911 1.00 32.66 117 ILE A CA 1
ATOM 921 C C . ILE A 1 117 ? -7.491 6.186 39.684 1.00 32.66 117 ILE A C 1
ATOM 923 O O . ILE A 1 117 ? -8.328 6.014 40.568 1.00 32.66 117 ILE A O 1
ATOM 927 N N . ILE A 1 118 ? -7.002 7.389 39.384 1.00 31.98 118 ILE A N 1
ATOM 928 C CA . ILE A 1 118 ? -7.681 8.629 39.760 1.00 31.98 118 ILE A CA 1
ATOM 929 C C . ILE A 1 118 ? -8.948 8.669 38.907 1.00 31.98 118 ILE A C 1
ATOM 931 O O . ILE A 1 118 ? -8.911 9.005 37.726 1.00 31.98 118 ILE A O 1
ATOM 935 N N . ILE A 1 119 ? -10.062 8.232 39.490 1.00 36.50 119 ILE A N 1
ATOM 936 C CA . ILE A 1 119 ? -11.388 8.520 38.957 1.00 36.50 119 ILE A CA 1
ATOM 937 C C . ILE A 1 119 ? -11.661 9.966 39.363 1.00 36.50 119 ILE A C 1
ATOM 939 O O . ILE A 1 119 ? -11.879 10.243 40.542 1.00 36.50 119 ILE A O 1
ATOM 943 N N . GLU A 1 120 ? -11.593 10.886 38.402 1.00 32.16 120 GLU A N 1
ATOM 944 C CA . GLU A 1 120 ? -12.171 12.220 38.548 1.00 32.16 120 GLU A CA 1
ATOM 945 C C . GLU A 1 120 ? -13.669 12.034 38.818 1.00 32.16 120 GLU A C 1
ATOM 947 O O . GLU A 1 120 ? -14.460 11.737 37.924 1.00 32.16 120 GLU A O 1
ATOM 952 N N . GLY A 1 121 ? -14.038 12.099 40.097 1.00 32.12 121 GLY A N 1
ATOM 953 C CA . GLY A 1 121 ? -15.421 12.184 40.519 1.00 32.12 121 GLY A CA 1
ATOM 954 C C . GLY A 1 121 ? -15.950 13.545 40.104 1.00 32.12 121 GLY A C 1
ATOM 955 O O . GLY A 1 121 ? -15.508 14.566 40.624 1.00 32.12 121 GLY A O 1
ATOM 956 N N . GLU A 1 122 ? -16.887 13.555 39.164 1.00 33.38 122 GLU A N 1
ATOM 957 C CA . GLU A 1 122 ? -17.762 14.700 38.960 1.00 33.38 122 GLU A CA 1
ATOM 958 C C . GLU A 1 122 ? -18.437 15.038 40.298 1.00 33.38 122 GLU A C 1
ATOM 960 O O . GLU A 1 122 ? -19.024 14.170 40.951 1.00 33.38 122 GLU A O 1
ATOM 965 N N . ASP A 1 123 ? -18.308 16.301 40.707 1.00 36.81 123 ASP A N 1
ATOM 966 C CA . ASP A 1 123 ? -18.900 16.891 41.905 1.00 36.81 123 ASP A CA 1
ATOM 967 C C . ASP A 1 123 ? -20.410 16.614 41.980 1.00 36.81 123 ASP A C 1
ATOM 969 O O . ASP A 1 123 ? -21.246 17.386 41.499 1.00 36.81 123 ASP A O 1
ATOM 973 N N . PHE A 1 124 ? -20.794 15.533 42.658 1.00 35.84 124 PHE A N 1
ATOM 974 C CA . PHE A 1 124 ? -22.159 15.372 43.132 1.00 35.84 124 PHE A CA 1
ATOM 975 C C . PHE A 1 124 ? -22.285 16.162 44.430 1.00 35.84 124 PHE A C 1
ATOM 977 O O . PHE A 1 124 ? -22.043 15.664 45.528 1.00 35.84 124 PHE A O 1
ATOM 984 N N . SER A 1 125 ? -22.621 17.442 44.280 1.00 36.41 125 SER A N 1
ATOM 985 C CA . SER A 1 125 ? -22.939 18.344 45.380 1.00 36.41 125 SER A CA 1
ATOM 986 C C . SER A 1 125 ? -23.965 17.675 46.304 1.00 36.41 125 SER A C 1
ATOM 988 O O . SER A 1 125 ? -25.144 17.537 45.962 1.00 36.41 125 SER A O 1
ATOM 990 N N . ALA A 1 126 ? -23.509 17.219 47.473 1.00 37.31 126 ALA A N 1
ATOM 991 C CA . ALA A 1 126 ? -24.373 16.746 48.536 1.00 37.31 126 ALA A CA 1
ATOM 992 C C . ALA A 1 126 ? -25.230 17.932 48.991 1.00 37.31 126 ALA A C 1
ATOM 994 O O . ALA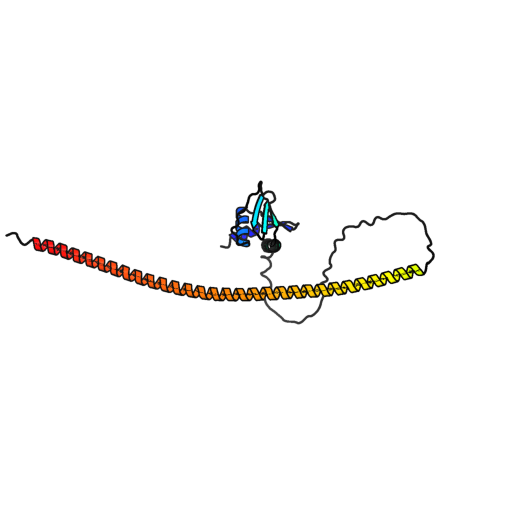 A 1 126 ? -24.797 18.769 49.782 1.00 37.31 126 ALA A O 1
ATOM 995 N N . ARG A 1 127 ? -26.458 18.030 48.466 1.00 34.44 127 ARG A N 1
ATOM 996 C CA . ARG A 1 127 ? -27.484 18.896 49.045 1.00 34.44 127 ARG A CA 1
ATOM 997 C C . ARG A 1 127 ? -27.733 18.412 50.467 1.00 34.44 127 ARG A C 1
ATOM 999 O O . ARG A 1 127 ? -28.430 17.424 50.687 1.00 34.44 127 ARG A O 1
ATOM 1006 N N . THR A 1 128 ? -27.171 19.132 51.426 1.00 33.66 128 THR A N 1
ATOM 1007 C CA . THR A 1 128 ? -27.594 19.121 52.820 1.00 33.66 128 THR A CA 1
ATOM 1008 C C . THR A 1 128 ? -29.055 19.562 52.871 1.00 33.66 128 THR A C 1
ATOM 1010 O O . THR A 1 128 ? -29.388 20.745 52.832 1.00 33.66 128 THR A O 1
ATOM 1013 N N . LEU A 1 129 ? -29.962 18.587 52.915 1.00 34.72 129 LEU A N 1
ATOM 1014 C CA . LEU A 1 129 ? -31.342 18.827 53.306 1.00 34.72 129 LEU A CA 1
ATOM 1015 C C . LEU A 1 129 ? -31.352 19.082 54.812 1.00 34.72 129 LEU A C 1
ATOM 1017 O O . LEU A 1 129 ? -31.432 18.163 55.622 1.00 34.72 129 LEU A O 1
ATOM 1021 N N . ASN A 1 130 ? -31.279 20.360 55.179 1.00 38.97 130 ASN A N 1
ATOM 1022 C CA . ASN A 1 130 ? -31.827 20.820 56.443 1.00 38.97 130 ASN A CA 1
ATOM 1023 C C . ASN A 1 130 ? -33.316 20.458 56.460 1.00 38.97 130 ASN A C 1
ATOM 1025 O O . ASN A 1 130 ? -34.123 21.036 55.733 1.00 38.97 130 ASN A O 1
ATOM 1029 N N . SER A 1 131 ? -33.687 19.491 57.287 1.00 31.72 131 SER A N 1
ATOM 1030 C CA . SER A 1 131 ? -35.072 19.253 57.674 1.00 31.72 131 SER A CA 1
ATOM 1031 C C . SER A 1 131 ? -35.099 18.814 59.127 1.00 31.72 131 SER A C 1
ATOM 1033 O O . SER A 1 131 ? -34.818 17.672 59.456 1.00 31.72 131 SER A O 1
ATOM 1035 N N . SER A 1 132 ? -35.368 19.817 59.961 1.00 33.72 132 SER A N 1
ATOM 1036 C CA . SER A 1 132 ? -36.275 19.804 61.106 1.00 33.72 132 SER A CA 1
ATOM 1037 C C . SER A 1 132 ? -36.260 18.581 62.025 1.00 33.72 132 SER A C 1
ATOM 1039 O O . SER A 1 132 ? -36.644 17.478 61.649 1.00 33.72 132 SER A O 1
ATOM 1041 N N . SER A 1 133 ? -35.932 18.854 63.288 1.00 43.62 133 SER A N 1
ATOM 1042 C CA . SER A 1 133 ? -36.218 18.027 64.454 1.00 43.62 133 SER A CA 1
ATOM 1043 C C . SER A 1 133 ? -37.564 17.306 64.365 1.00 43.62 133 SER A C 1
ATOM 1045 O O . SER A 1 133 ? -38.615 17.922 64.519 1.00 43.62 133 SER A O 1
ATOM 1047 N N . GLN A 1 134 ? -37.514 15.983 64.249 1.00 36.03 134 GLN A N 1
ATOM 1048 C CA . GLN A 1 134 ? -38.445 15.088 64.922 1.00 36.03 134 GLN A CA 1
ATOM 1049 C C . GLN A 1 134 ? -37.735 13.758 65.161 1.00 36.03 134 GLN A C 1
ATOM 1051 O O . GLN A 1 134 ? -37.461 12.987 64.247 1.00 36.03 134 GLN A O 1
ATOM 1056 N N . VAL A 1 135 ? -37.403 13.528 66.428 1.00 43.53 135 VAL A N 1
ATOM 1057 C CA . VAL A 1 135 ? -37.032 12.221 66.956 1.00 43.53 135 VAL A CA 1
ATOM 1058 C C . VAL A 1 135 ? -38.258 11.329 66.777 1.00 43.53 135 VAL A C 1
ATOM 1060 O O . VAL A 1 135 ? -39.211 11.436 67.545 1.00 43.53 135 VAL A O 1
ATOM 1063 N N . ILE A 1 136 ? -38.273 10.503 65.731 1.00 39.38 136 ILE A N 1
ATOM 1064 C CA . ILE A 1 136 ? -39.202 9.379 65.651 1.00 39.38 136 ILE A CA 1
ATOM 1065 C C . ILE A 1 136 ? -38.430 8.167 66.154 1.00 39.38 136 ILE A C 1
ATOM 1067 O O . ILE A 1 136 ? -37.619 7.575 65.445 1.00 39.38 136 ILE A O 1
ATOM 1071 N N . ASP A 1 137 ? -38.667 7.861 67.423 1.00 45.66 137 ASP A N 1
ATOM 1072 C CA . ASP A 1 137 ? -38.352 6.585 68.045 1.00 45.66 137 ASP A CA 1
ATOM 1073 C C . ASP A 1 137 ? -39.154 5.492 67.316 1.00 45.66 137 ASP A C 1
ATOM 1075 O O . ASP A 1 137 ? -40.326 5.248 67.613 1.00 45.66 137 ASP A O 1
ATOM 1079 N N . LEU A 1 138 ? -38.562 4.900 66.270 1.00 42.81 138 LEU A N 1
ATOM 1080 C CA . LEU A 1 138 ? -39.058 3.652 65.698 1.00 42.81 138 LEU A CA 1
ATOM 1081 C C . LEU A 1 138 ? -38.530 2.519 66.567 1.00 42.81 138 LEU A C 1
ATOM 1083 O O . LEU A 1 138 ? -37.412 2.029 66.389 1.00 42.81 138 LEU A O 1
ATOM 1087 N N . SER A 1 139 ? -39.384 2.096 67.490 1.00 44.47 139 SER A N 1
ATOM 1088 C CA . SER A 1 139 ? -39.262 0.815 68.154 1.00 44.47 139 SER A CA 1
ATOM 1089 C C . SER A 1 139 ? -39.010 -0.294 67.122 1.00 44.47 139 SER A C 1
ATOM 1091 O O . SER A 1 139 ? -39.763 -0.525 66.176 1.00 44.47 139 SER A O 1
ATOM 1093 N N . THR A 1 140 ? -37.866 -0.941 67.308 1.00 52.19 140 THR A N 1
ATOM 1094 C CA . THR A 1 140 ? -37.508 -2.306 66.918 1.00 52.19 140 THR A CA 1
ATOM 1095 C C . THR A 1 140 ? -38.664 -3.165 66.379 1.00 52.19 140 THR A C 1
ATOM 1097 O O . THR A 1 140 ? -39.361 -3.844 67.131 1.00 52.19 140 THR A O 1
ATOM 1100 N N . GLN A 1 141 ? -38.788 -3.254 65.047 1.00 48.59 141 GLN A N 1
ATOM 1101 C CA . GLN A 1 141 ? -39.341 -4.452 64.412 1.00 48.59 141 GLN A CA 1
ATOM 1102 C C . GLN A 1 141 ? -38.199 -5.439 64.110 1.00 48.59 141 GLN A C 1
ATOM 1104 O O . GLN A 1 141 ? -37.377 -5.170 63.230 1.00 48.59 141 GLN A O 1
ATOM 1109 N N . PRO A 1 142 ? -38.137 -6.605 64.781 1.00 53.00 142 PRO A N 1
ATOM 1110 C CA . PRO A 1 142 ? -37.059 -7.583 64.591 1.00 53.00 142 PRO A CA 1
ATOM 1111 C C . PRO A 1 142 ? -36.987 -8.154 63.162 1.00 53.00 142 PRO A C 1
ATOM 1113 O O . PRO A 1 142 ? -35.929 -8.609 62.734 1.00 53.00 142 PRO A O 1
ATOM 1116 N N . ASN A 1 143 ? -38.072 -8.065 62.387 1.00 56.25 143 ASN A N 1
ATOM 1117 C CA . ASN A 1 143 ? -38.137 -8.612 61.029 1.00 56.25 143 ASN A CA 1
ATOM 1118 C C . ASN A 1 143 ? -37.450 -7.743 59.962 1.00 56.25 143 ASN A C 1
ATOM 1120 O O . ASN A 1 143 ? -37.009 -8.271 58.947 1.00 56.25 143 ASN A O 1
ATOM 1124 N N . GLN A 1 144 ? -37.315 -6.429 60.169 1.00 58.41 144 GLN A N 1
ATOM 1125 C CA . GLN A 1 144 ? -36.746 -5.533 59.151 1.00 58.41 144 GLN A CA 1
ATOM 1126 C C . GLN A 1 144 ? -35.210 -5.622 59.098 1.00 58.41 144 GLN A C 1
ATOM 1128 O O . GLN A 1 144 ? -34.619 -5.562 58.023 1.00 58.41 144 GLN A O 1
ATOM 1133 N N . SER A 1 145 ? -34.574 -5.858 60.251 1.00 66.31 145 SER A N 1
ATOM 1134 C CA . SER A 1 145 ? -33.132 -6.122 60.367 1.00 66.31 145 SER A CA 1
ATOM 1135 C C . SER A 1 145 ? -32.720 -7.406 59.633 1.00 66.31 145 SER A C 1
ATOM 1137 O O . SER A 1 145 ? -31.744 -7.402 58.881 1.00 66.31 145 SER A O 1
ATOM 1139 N N . LEU A 1 146 ? -33.515 -8.479 59.771 1.00 67.00 146 LEU A N 1
ATOM 1140 C CA . LEU A 1 146 ? -33.273 -9.747 59.075 1.00 67.00 146 LEU A CA 1
ATOM 1141 C C . LEU A 1 146 ? -33.339 -9.584 57.550 1.00 67.00 146 LEU A C 1
ATOM 1143 O O . LEU A 1 146 ? -32.413 -9.993 56.853 1.00 67.00 146 LEU A O 1
ATOM 1147 N N . ILE A 1 147 ? -34.377 -8.917 57.038 1.00 77.75 147 ILE A N 1
ATOM 1148 C CA . ILE A 1 147 ? -34.554 -8.688 55.594 1.00 77.75 147 ILE A CA 1
ATOM 1149 C C . ILE A 1 147 ? -33.396 -7.861 55.018 1.00 77.75 147 ILE A C 1
ATOM 1151 O O . ILE A 1 147 ? -32.870 -8.184 53.953 1.00 77.75 147 ILE A O 1
ATOM 1155 N N . CYS A 1 148 ? -32.957 -6.816 55.728 1.00 76.75 148 CYS A N 1
ATOM 1156 C CA . CYS A 1 148 ? -31.805 -6.016 55.313 1.00 76.75 148 CYS A CA 1
ATOM 1157 C C . CYS A 1 148 ? -30.515 -6.847 55.273 1.00 76.75 148 CYS A C 1
ATOM 1159 O O . CYS A 1 148 ? -29.730 -6.700 54.338 1.00 76.75 148 CYS A O 1
ATOM 1161 N N . SER A 1 149 ? -30.300 -7.740 56.245 1.00 81.88 149 SER A N 1
ATOM 1162 C CA . SER A 1 149 ? -29.114 -8.605 56.271 1.00 81.88 149 SER A CA 1
ATOM 1163 C C . SER A 1 149 ? -29.075 -9.600 55.103 1.00 81.88 149 SER A C 1
ATOM 1165 O O . SER A 1 149 ? -28.036 -9.746 54.462 1.00 81.88 149 SER A O 1
ATOM 1167 N N . GLU A 1 150 ? -30.219 -10.190 54.753 1.00 86.25 150 GLU A N 1
ATOM 1168 C CA . GLU A 1 150 ? -30.353 -11.169 53.667 1.00 86.25 150 GLU A CA 1
ATOM 1169 C C . GLU A 1 150 ? -30.186 -10.522 52.277 1.00 86.25 150 GLU A C 1
ATOM 1171 O O . GLU A 1 150 ? -29.571 -11.083 51.369 1.00 86.25 150 GLU A O 1
ATOM 1176 N N . LEU A 1 151 ? -30.677 -9.288 52.110 1.00 90.31 151 LEU A N 1
ATOM 1177 C CA . LEU A 1 151 ? -30.435 -8.475 50.912 1.00 90.31 151 LEU A CA 1
ATOM 1178 C C . LEU A 1 151 ? -28.954 -8.119 50.749 1.00 90.31 151 LEU A C 1
ATOM 1180 O O . LEU A 1 151 ? -28.427 -8.190 49.639 1.00 90.31 151 LEU A O 1
ATOM 1184 N N . ILE A 1 152 ? -28.274 -7.756 51.840 1.00 90.12 152 ILE A N 1
ATOM 1185 C CA . ILE A 1 152 ? -26.839 -7.445 51.819 1.00 90.12 152 ILE A CA 1
ATOM 1186 C C . ILE A 1 152 ? -26.022 -8.679 51.426 1.00 90.12 152 ILE A C 1
ATOM 1188 O O . ILE A 1 152 ? -25.072 -8.552 50.654 1.00 90.12 152 ILE A O 1
ATOM 1192 N N . GLU A 1 153 ? -26.384 -9.859 51.928 1.00 91.19 153 GLU A N 1
ATOM 1193 C CA . GLU A 1 153 ? -25.718 -11.114 51.572 1.00 91.19 153 GLU A CA 1
ATOM 1194 C C . GLU A 1 153 ? -25.900 -11.442 50.084 1.00 91.19 153 GLU A C 1
ATOM 1196 O O . GLU A 1 153 ? -24.911 -11.590 49.369 1.00 91.19 153 GLU A O 1
ATOM 1201 N N . LYS A 1 154 ? -27.133 -11.378 49.561 1.00 94.75 154 LYS A N 1
ATOM 1202 C CA . LYS A 1 154 ? -27.394 -11.561 48.119 1.00 94.75 154 LYS A CA 1
ATOM 1203 C C . LYS A 1 154 ? -26.639 -10.568 47.237 1.00 94.75 154 LYS A C 1
ATOM 1205 O O . LYS A 1 154 ? -26.165 -10.935 46.164 1.00 94.75 154 LYS A O 1
ATOM 1210 N N . ILE A 1 155 ? -26.513 -9.310 47.664 1.00 94.69 155 ILE A N 1
ATOM 1211 C CA . ILE A 1 155 ? -25.729 -8.302 46.934 1.00 94.69 155 ILE A CA 1
ATOM 1212 C C . ILE A 1 155 ? -24.242 -8.673 46.924 1.00 94.69 155 ILE A C 1
ATOM 1214 O O . ILE A 1 155 ? -23.578 -8.495 45.901 1.00 94.69 155 ILE A O 1
ATOM 1218 N N . LYS A 1 156 ? -23.706 -9.191 48.036 1.00 93.00 156 LYS A N 1
ATOM 1219 C CA . LYS A 1 156 ? -22.315 -9.659 48.103 1.00 93.00 156 LYS A CA 1
ATOM 1220 C C . LYS A 1 156 ? -22.082 -10.856 47.186 1.00 93.00 156 LYS A C 1
ATOM 1222 O O . LYS A 1 156 ? -21.102 -10.834 46.444 1.00 93.00 156 LYS A O 1
ATOM 1227 N N . ASP A 1 157 ? -22.989 -11.825 47.182 1.00 93.56 157 ASP A N 1
ATOM 1228 C CA . ASP A 1 157 ? -22.891 -13.011 46.328 1.00 93.56 157 ASP A CA 1
ATOM 1229 C C . ASP A 1 157 ? -22.960 -12.644 44.847 1.00 93.56 157 ASP A C 1
ATOM 1231 O O . ASP A 1 157 ? -22.109 -13.060 44.063 1.00 93.56 157 ASP A O 1
ATOM 1235 N N . LEU A 1 158 ? -23.903 -11.776 44.464 1.00 95.88 158 LEU A N 1
ATOM 1236 C CA . LEU A 1 158 ? -23.987 -11.262 43.096 1.00 95.88 158 LEU A CA 1
ATOM 1237 C C . LEU A 1 158 ? -22.717 -10.510 42.698 1.00 95.88 158 LEU A C 1
ATOM 1239 O O . LEU A 1 158 ? -22.214 -10.684 41.591 1.00 95.88 158 LEU A O 1
ATOM 1243 N N . LYS A 1 159 ? -22.164 -9.686 43.594 1.00 95.25 159 LYS A N 1
ATOM 1244 C CA . LYS A 1 159 ? -20.909 -8.973 43.334 1.00 95.25 159 LYS A CA 1
ATOM 1245 C C . LYS A 1 159 ? -19.743 -9.943 43.135 1.00 95.25 159 LYS A C 1
ATOM 1247 O O . LYS A 1 159 ? -18.901 -9.703 42.271 1.00 95.25 159 LYS A O 1
ATOM 1252 N N . LEU A 1 160 ? -19.687 -11.019 43.918 1.00 94.25 160 LEU A N 1
ATOM 1253 C CA . LEU A 1 160 ? -18.676 -12.059 43.771 1.00 94.25 160 LEU A CA 1
ATOM 1254 C C . LEU A 1 160 ? -18.818 -12.783 42.425 1.00 94.25 160 LEU A C 1
ATOM 1256 O O . LEU A 1 160 ? -17.830 -12.892 41.701 1.00 94.25 160 LEU A O 1
ATOM 1260 N N . ASP A 1 161 ? -20.033 -13.195 42.059 1.00 96.31 161 ASP A N 1
ATOM 1261 C CA . ASP A 1 161 ? -20.313 -13.870 40.786 1.00 96.31 161 ASP A CA 1
ATOM 1262 C C . ASP A 1 161 ? -19.962 -12.978 39.582 1.00 96.31 161 ASP A C 1
ATOM 1264 O O . ASP A 1 161 ? -19.259 -13.400 38.659 1.00 96.31 161 ASP A O 1
ATOM 1268 N N . PHE A 1 162 ? -20.332 -11.692 39.631 1.00 96.75 162 PHE A N 1
ATOM 1269 C CA . PHE A 1 162 ? -19.938 -10.727 38.604 1.00 96.75 162 PHE A CA 1
ATOM 1270 C C . PHE A 1 162 ? -18.421 -10.568 38.502 1.00 96.75 162 PHE A C 1
ATOM 1272 O O . PHE A 1 162 ? -17.893 -10.546 37.392 1.00 96.75 162 PHE A O 1
ATOM 1279 N N . ASN A 1 163 ? -17.706 -10.497 39.626 1.00 95.38 163 ASN A N 1
ATOM 1280 C CA . ASN A 1 163 ? -16.247 -10.387 39.612 1.00 95.38 163 ASN A CA 1
ATOM 1281 C C . ASN A 1 163 ? -15.577 -11.622 38.997 1.00 95.38 163 ASN A C 1
ATOM 1283 O O . ASN A 1 163 ? -14.645 -11.474 38.204 1.00 95.38 163 ASN A O 1
ATOM 1287 N N . ILE A 1 164 ? -16.064 -12.826 39.313 1.00 95.88 164 ILE A N 1
ATOM 1288 C CA . ILE A 1 164 ? -15.577 -14.077 38.712 1.00 95.88 164 ILE A CA 1
ATOM 1289 C C . ILE A 1 164 ? -15.826 -14.071 37.201 1.00 95.88 164 ILE A C 1
ATOM 1291 O O . ILE A 1 164 ? -14.955 -14.433 36.410 1.00 95.88 164 ILE A O 1
ATOM 1295 N N . LYS A 1 165 ? -17.002 -13.615 36.769 1.00 97.31 165 LYS A N 1
ATOM 1296 C CA . LYS A 1 165 ? -17.345 -13.577 35.346 1.00 97.31 165 LYS A CA 1
ATOM 1297 C C . LYS A 1 165 ? -16.531 -12.538 34.574 1.00 97.31 165 LYS A C 1
ATOM 1299 O O . LYS A 1 165 ? -16.088 -12.811 33.460 1.00 97.31 165 LYS A O 1
ATOM 1304 N N . ILE A 1 166 ? -16.292 -11.371 35.171 1.00 95.25 166 ILE A N 1
ATOM 1305 C CA . ILE A 1 166 ? -15.440 -10.319 34.600 1.00 95.25 166 ILE A CA 1
ATOM 1306 C C . ILE A 1 166 ? -13.997 -10.810 34.465 1.00 95.25 166 ILE A C 1
ATOM 1308 O O . ILE A 1 166 ? -13.380 -10.585 33.421 1.00 95.25 166 ILE A O 1
ATOM 1312 N N . SER A 1 167 ? -13.454 -11.500 35.472 1.00 93.94 167 SER A N 1
ATOM 1313 C CA . SER A 1 167 ? -12.081 -12.013 35.404 1.00 93.94 167 SER A CA 1
ATOM 1314 C C . SER A 1 167 ? -11.930 -13.086 34.319 1.00 93.94 167 SER A C 1
ATOM 1316 O O . SER A 1 167 ? -11.001 -13.002 33.513 1.00 93.94 167 SER A O 1
ATOM 1318 N N . ALA A 1 168 ? -12.888 -14.013 34.213 1.00 96.25 168 ALA A N 1
ATOM 1319 C CA . ALA A 1 168 ? -12.911 -15.033 33.166 1.00 96.25 168 ALA A CA 1
ATOM 1320 C C . ALA A 1 168 ? -12.972 -14.419 31.755 1.00 96.25 168 ALA A C 1
ATOM 1322 O O . ALA A 1 168 ? -12.161 -14.761 30.892 1.00 96.25 168 ALA A O 1
ATOM 1323 N N . LEU A 1 169 ? -13.869 -13.452 31.530 1.00 96.88 169 LEU A N 1
ATOM 1324 C CA . LEU A 1 169 ? -13.977 -12.753 30.244 1.00 96.88 169 LEU A CA 1
ATOM 1325 C C . LEU A 1 169 ? -12.707 -11.961 29.909 1.00 96.88 169 LEU A C 1
ATOM 1327 O O . LEU A 1 169 ? -12.257 -11.961 28.765 1.00 96.88 169 LEU A O 1
ATOM 1331 N N . THR A 1 170 ? -12.090 -11.320 30.903 1.00 95.19 170 THR A N 1
ATOM 1332 C CA . THR A 1 170 ? -10.829 -10.585 30.715 1.00 95.19 170 THR A CA 1
ATOM 1333 C C . THR A 1 170 ? -9.705 -11.526 30.272 1.00 95.19 170 THR A C 1
ATOM 1335 O O . THR A 1 170 ? -8.926 -11.198 29.369 1.00 95.19 170 THR A O 1
ATOM 1338 N N . GLN A 1 171 ? -9.644 -12.727 30.852 1.00 95.38 171 GLN A N 1
ATOM 1339 C CA . GLN A 1 171 ? -8.678 -13.753 30.467 1.00 95.38 171 GLN A CA 1
ATOM 1340 C C . GLN A 1 171 ? -8.929 -14.265 29.040 1.00 95.38 171 GLN A C 1
ATOM 1342 O O . GLN A 1 171 ? -7.985 -14.426 28.262 1.00 95.38 171 GLN A O 1
ATOM 1347 N N . GLU A 1 172 ? -10.190 -14.480 28.667 1.00 96.12 172 GLU A N 1
ATOM 1348 C CA . GLU A 1 172 ? -10.563 -14.952 27.333 1.00 96.12 172 GLU A CA 1
ATOM 1349 C C . GLU A 1 172 ? -10.230 -13.924 26.244 1.00 96.12 172 GLU A C 1
ATOM 1351 O O . GLU A 1 172 ? -9.577 -14.263 25.252 1.00 96.12 172 GLU A O 1
ATOM 1356 N N . VAL A 1 173 ? -10.570 -12.649 26.463 1.00 95.19 173 VAL A N 1
ATOM 1357 C CA . VAL A 1 173 ? -10.196 -11.542 25.567 1.00 95.19 173 VAL A CA 1
ATOM 1358 C C . VAL A 1 173 ? -8.680 -11.479 25.384 1.00 95.19 173 VAL A C 1
ATOM 1360 O O . VAL A 1 173 ? -8.200 -11.369 24.253 1.00 95.19 173 VAL A O 1
ATOM 1363 N N . SER A 1 174 ? -7.917 -11.615 26.470 1.00 94.06 174 SER A N 1
ATOM 1364 C CA . SER A 1 174 ? -6.450 -11.628 26.413 1.00 94.06 174 SER A CA 1
ATOM 1365 C C . SER A 1 174 ? -5.921 -12.795 25.569 1.00 94.06 174 SER A C 1
ATOM 1367 O O . SER A 1 174 ? -5.027 -12.621 24.737 1.00 94.06 174 SER A O 1
ATOM 1369 N N . SER A 1 175 ? -6.511 -13.984 25.719 1.00 95.19 175 SER A N 1
ATOM 1370 C CA . SER A 1 175 ? -6.155 -15.168 24.930 1.00 95.19 175 SER A CA 1
ATOM 1371 C C . SER A 1 175 ? -6.437 -14.972 23.437 1.00 95.19 175 SER A C 1
ATOM 1373 O O . SER A 1 175 ? -5.577 -15.244 22.595 1.00 95.19 175 SER A O 1
ATOM 1375 N N . ILE A 1 176 ? -7.612 -14.433 23.095 1.00 94.56 176 ILE A N 1
ATOM 1376 C CA . ILE A 1 176 ? -8.007 -14.149 21.709 1.00 94.56 176 ILE A CA 1
ATOM 1377 C C . ILE A 1 176 ? -7.072 -13.113 21.078 1.00 94.56 176 ILE A C 1
ATOM 1379 O O . ILE A 1 176 ? -6.621 -13.301 19.946 1.00 94.56 176 ILE A O 1
ATOM 1383 N N . GLN A 1 177 ? -6.731 -12.042 21.800 1.00 93.25 177 GLN A N 1
ATOM 1384 C CA . GLN A 1 177 ? -5.800 -11.022 21.312 1.00 93.25 177 GLN A CA 1
ATOM 1385 C C . GLN A 1 177 ? -4.413 -11.602 21.021 1.00 93.25 177 GLN A C 1
ATOM 1387 O O . GLN A 1 177 ? -3.835 -11.305 19.974 1.00 93.25 177 GLN A O 1
ATOM 1392 N N . ASN A 1 178 ? -3.897 -12.461 21.902 1.00 91.31 178 ASN A N 1
ATOM 1393 C CA . ASN A 1 178 ? -2.598 -13.104 21.704 1.00 91.31 178 ASN A CA 1
ATOM 1394 C C . ASN A 1 178 ? -2.605 -14.048 20.499 1.00 91.31 178 ASN A C 1
ATOM 1396 O O . ASN A 1 178 ? -1.701 -13.982 19.667 1.00 91.31 178 ASN A O 1
ATOM 1400 N N . LYS A 1 179 ? -3.656 -14.862 20.344 1.00 92.44 179 LYS A N 1
ATOM 1401 C CA . LYS A 1 179 ? -3.825 -15.719 19.161 1.00 92.44 179 LYS A CA 1
ATOM 1402 C C . LYS A 1 179 ? -3.903 -14.898 17.877 1.00 92.44 179 LYS A C 1
ATOM 1404 O O . LYS A 1 179 ? -3.216 -15.211 16.913 1.00 92.44 179 LYS A O 1
ATOM 1409 N N . ARG A 1 180 ? -4.680 -13.810 17.868 1.00 90.75 180 ARG A N 1
ATOM 1410 C CA . ARG A 1 180 ? -4.801 -12.922 16.702 1.00 90.75 180 ARG A CA 1
ATOM 1411 C C . ARG A 1 180 ? -3.453 -12.321 16.301 1.00 90.75 180 ARG A C 1
ATOM 1413 O O . ARG A 1 180 ? -3.146 -12.287 15.113 1.00 90.75 180 ARG A O 1
ATOM 1420 N N . LYS A 1 181 ? -2.645 -11.881 17.272 1.00 88.31 181 LYS A N 1
ATOM 1421 C CA . LYS A 1 181 ? -1.282 -11.384 17.020 1.00 88.31 181 LYS A CA 1
ATOM 1422 C C . LYS A 1 181 ? -0.377 -12.471 16.437 1.00 88.31 181 LYS A C 1
ATOM 1424 O O . LYS A 1 181 ? 0.349 -12.194 15.490 1.00 88.31 181 LYS A O 1
ATOM 1429 N N . ALA A 1 182 ? -0.446 -13.695 16.965 1.00 86.38 182 ALA A N 1
ATOM 1430 C CA . ALA A 1 182 ? 0.341 -14.819 16.461 1.00 86.38 182 ALA A CA 1
ATOM 1431 C C . ALA A 1 182 ? -0.004 -15.150 14.999 1.00 86.38 182 ALA A C 1
ATOM 1433 O O . ALA A 1 182 ? 0.892 -15.173 14.162 1.00 86.38 182 ALA A O 1
ATOM 1434 N N . TYR A 1 183 ? -1.293 -15.296 14.671 1.00 87.25 183 TYR A N 1
ATOM 1435 C CA . TYR A 1 183 ? -1.732 -15.589 13.300 1.00 87.25 183 TYR A CA 1
ATOM 1436 C C . TYR A 1 183 ? -1.391 -14.472 12.309 1.00 87.25 183 TYR A C 1
ATOM 1438 O O . TYR A 1 183 ? -0.932 -14.752 11.204 1.00 87.25 183 TYR A O 1
ATOM 1446 N N . ALA A 1 184 ? -1.582 -13.206 12.697 1.00 85.44 184 ALA A N 1
ATOM 1447 C CA . ALA A 1 184 ? -1.226 -12.074 11.844 1.00 85.44 184 ALA A CA 1
ATOM 1448 C C . ALA A 1 184 ? 0.282 -12.045 11.549 1.00 85.44 184 ALA A C 1
ATOM 1450 O O . ALA A 1 184 ? 0.682 -11.865 10.401 1.00 85.44 184 ALA A O 1
ATOM 1451 N N . ASN A 1 185 ? 1.118 -12.287 12.563 1.00 87.88 185 ASN A N 1
ATOM 1452 C CA . ASN A 1 185 ? 2.567 -12.332 12.386 1.00 87.88 185 ASN A CA 1
ATOM 1453 C C . ASN A 1 185 ? 3.011 -13.510 11.515 1.00 87.88 185 ASN A C 1
ATOM 1455 O O . ASN A 1 185 ? 3.895 -13.343 10.681 1.00 87.88 185 ASN A O 1
ATOM 1459 N N . GLU A 1 186 ? 2.412 -14.688 11.685 1.00 88.19 186 GLU A N 1
ATOM 1460 C CA . GLU A 1 186 ? 2.783 -15.883 10.923 1.00 88.19 186 GLU A CA 1
ATOM 1461 C C . GLU A 1 186 ? 2.415 -15.751 9.436 1.00 88.19 186 GLU A C 1
ATOM 1463 O O . GLU A 1 186 ? 3.241 -16.046 8.571 1.00 88.19 186 GLU A O 1
ATOM 1468 N N . SER A 1 187 ? 1.233 -15.202 9.134 1.00 88.50 187 SER A N 1
ATOM 1469 C CA . SER A 1 187 ? 0.813 -14.908 7.757 1.00 88.50 187 SER A CA 1
ATOM 1470 C C . SER A 1 187 ? 1.733 -13.885 7.084 1.00 88.50 187 SER A C 1
ATOM 1472 O O . SER A 1 187 ? 2.199 -14.116 5.970 1.00 88.50 187 SER A O 1
ATOM 1474 N N . LEU A 1 188 ? 2.051 -12.782 7.773 1.00 90.19 188 LEU A N 1
ATOM 1475 C CA . LEU A 1 188 ? 2.944 -11.744 7.244 1.00 90.19 188 LEU A CA 1
ATOM 1476 C C . LEU A 1 188 ? 4.383 -12.245 7.068 1.00 90.19 188 LEU A C 1
ATOM 1478 O O . LEU A 1 188 ? 5.079 -11.819 6.147 1.00 90.19 188 LEU A O 1
ATOM 1482 N N . LEU A 1 189 ? 4.854 -13.143 7.939 1.00 91.25 189 LEU A N 1
ATOM 1483 C CA . LEU A 1 189 ? 6.169 -13.774 7.804 1.00 91.25 189 LEU A CA 1
ATOM 1484 C C . LEU A 1 189 ? 6.242 -14.692 6.581 1.00 91.25 189 LEU A C 1
ATOM 1486 O O . LEU A 1 189 ? 7.289 -14.748 5.933 1.00 91.25 189 LEU A O 1
ATOM 1490 N N . HIS A 1 190 ? 5.159 -15.409 6.272 1.00 91.81 190 HIS A N 1
ATOM 1491 C CA . HIS A 1 190 ? 5.093 -16.262 5.091 1.00 91.81 190 HIS A CA 1
ATOM 1492 C C . HIS A 1 190 ? 5.113 -15.434 3.802 1.00 91.81 190 HIS A C 1
ATOM 1494 O O . HIS A 1 190 ? 5.985 -15.648 2.964 1.00 91.81 190 HIS A O 1
ATOM 1500 N N . GLU A 1 191 ? 4.252 -14.419 3.706 1.00 94.31 191 GLU A N 1
ATOM 1501 C CA . GLU A 1 191 ? 4.190 -13.509 2.556 1.00 94.31 191 GLU A CA 1
ATOM 1502 C C . GLU A 1 191 ? 5.529 -12.788 2.320 1.00 94.31 191 GLU A C 1
ATOM 1504 O O . GLU A 1 191 ? 6.043 -12.752 1.203 1.00 94.31 191 GLU A O 1
ATOM 1509 N N . ASN A 1 192 ? 6.179 -12.299 3.384 1.00 91.69 192 ASN A N 1
ATOM 1510 C CA . ASN A 1 192 ? 7.513 -11.701 3.270 1.00 91.69 192 ASN A CA 1
ATOM 1511 C C . ASN A 1 192 ? 8.568 -12.682 2.746 1.00 91.69 192 ASN A C 1
ATOM 1513 O O . ASN A 1 192 ? 9.512 -12.268 2.069 1.00 91.69 192 ASN A O 1
ATOM 1517 N N . ARG A 1 193 ? 8.454 -13.974 3.074 1.00 94.38 193 ARG A N 1
ATOM 1518 C CA . ARG A 1 193 ? 9.377 -14.993 2.565 1.00 94.38 193 ARG A CA 1
ATOM 1519 C C . ARG A 1 193 ? 9.172 -15.203 1.067 1.00 94.38 193 ARG A C 1
ATOM 1521 O O . ARG A 1 193 ? 10.159 -15.195 0.338 1.00 94.38 193 ARG A O 1
ATOM 1528 N N . GLU A 1 194 ? 7.926 -15.325 0.620 1.00 96.19 194 GLU A N 1
ATOM 1529 C CA . GLU A 1 194 ? 7.597 -15.488 -0.800 1.00 96.19 194 GLU A CA 1
ATOM 1530 C C . GLU A 1 194 ? 8.066 -14.287 -1.629 1.00 96.19 194 GLU A C 1
ATOM 1532 O O . GLU A 1 194 ? 8.799 -14.459 -2.603 1.00 96.19 194 GLU A O 1
ATOM 1537 N N . LEU A 1 195 ? 7.763 -13.064 -1.179 1.00 95.81 195 LEU A N 1
ATOM 1538 C CA . LEU A 1 195 ? 8.214 -11.832 -1.837 1.00 95.81 195 LEU A CA 1
ATOM 1539 C C . LEU A 1 195 ? 9.743 -11.723 -1.892 1.00 95.81 195 LEU A C 1
ATOM 1541 O O . LEU A 1 195 ? 10.311 -11.198 -2.853 1.00 95.81 195 LEU A O 1
ATOM 1545 N N . LYS A 1 196 ? 10.442 -12.214 -0.864 1.00 96.25 196 LYS A N 1
ATOM 1546 C CA . LYS A 1 196 ? 11.909 -12.233 -0.833 1.00 96.25 196 LYS A CA 1
ATOM 1547 C C . LYS A 1 196 ? 12.486 -13.219 -1.849 1.00 96.25 196 LYS A C 1
ATOM 1549 O O . LYS A 1 196 ? 13.470 -12.890 -2.518 1.00 96.25 196 LYS A O 1
ATOM 1554 N N . ASP A 1 197 ? 11.887 -14.398 -1.972 1.00 96.75 197 ASP A N 1
ATOM 1555 C CA . ASP A 1 197 ? 12.310 -15.409 -2.940 1.00 96.75 197 ASP A CA 1
ATOM 1556 C C . ASP A 1 197 ? 12.014 -14.961 -4.381 1.00 96.75 197 ASP A C 1
ATOM 1558 O O . ASP A 1 197 ? 12.871 -15.100 -5.263 1.00 96.75 197 ASP A O 1
ATOM 1562 N N . GLU A 1 198 ? 10.865 -14.323 -4.617 1.00 97.50 198 GLU A N 1
ATOM 1563 C CA . GLU A 1 198 ? 10.526 -13.726 -5.910 1.00 97.50 198 GLU A CA 1
ATOM 1564 C C . GLU A 1 198 ? 11.495 -12.599 -6.287 1.00 97.50 198 GLU A C 1
ATOM 1566 O O . GLU A 1 198 ? 12.060 -12.614 -7.384 1.00 97.50 198 GLU A O 1
ATOM 1571 N N . ASN A 1 199 ? 11.786 -11.676 -5.365 1.00 97.06 199 ASN A N 1
ATOM 1572 C CA . ASN A 1 199 ? 12.770 -10.616 -5.593 1.00 97.06 199 ASN A CA 1
ATOM 1573 C C . ASN A 1 199 ? 14.146 -11.175 -5.962 1.00 97.06 199 ASN A C 1
ATOM 1575 O O . ASN A 1 199 ? 14.805 -10.668 -6.871 1.00 97.06 199 ASN A O 1
ATOM 1579 N N . LYS A 1 200 ? 14.583 -12.253 -5.302 1.00 97.69 200 LYS A N 1
ATOM 1580 C CA . LYS A 1 200 ? 15.844 -12.920 -5.639 1.00 97.69 200 LYS A CA 1
ATOM 1581 C C . LYS A 1 200 ? 15.821 -13.487 -7.063 1.00 97.69 200 LYS A C 1
ATOM 1583 O O . LYS A 1 200 ? 16.798 -13.330 -7.795 1.00 97.69 200 LYS A O 1
ATOM 1588 N N . SER A 1 201 ? 14.712 -14.109 -7.469 1.00 98.00 201 SER A N 1
ATOM 1589 C CA . SER A 1 201 ? 14.525 -14.617 -8.835 1.00 98.00 201 SER A CA 1
ATOM 1590 C C . SER A 1 201 ? 14.555 -13.492 -9.876 1.00 98.00 201 SER A C 1
ATOM 1592 O O . SER A 1 201 ? 15.231 -13.601 -10.903 1.00 98.00 201 SER A O 1
ATOM 1594 N N . LEU A 1 202 ? 13.871 -12.379 -9.597 1.00 97.81 202 LEU A N 1
ATOM 1595 C CA . LEU A 1 202 ? 13.837 -11.209 -10.473 1.00 97.81 202 LEU A CA 1
ATOM 1596 C C . LEU A 1 202 ? 15.217 -10.566 -10.619 1.00 97.81 202 LEU A C 1
ATOM 1598 O O . LEU A 1 202 ? 15.635 -10.294 -11.742 1.00 97.81 202 LEU A O 1
ATOM 1602 N N . LEU A 1 203 ? 15.966 -10.406 -9.525 1.00 97.12 203 LEU A N 1
ATOM 1603 C CA . LEU A 1 203 ? 17.340 -9.898 -9.570 1.00 97.12 203 LEU A CA 1
ATOM 1604 C C . LEU A 1 203 ? 18.242 -10.764 -10.455 1.00 97.12 203 LEU A C 1
ATOM 1606 O O . LEU A 1 203 ? 19.024 -10.236 -11.247 1.00 97.12 203 LEU A O 1
ATOM 1610 N N . GLN A 1 204 ? 18.099 -12.088 -10.383 1.00 97.31 204 GLN A N 1
ATOM 1611 C CA . GLN A 1 204 ? 18.848 -12.997 -11.247 1.00 97.31 204 GLN A CA 1
ATOM 1612 C C . GLN A 1 204 ? 18.454 -12.844 -12.724 1.00 97.31 204 GLN A C 1
ATOM 1614 O O . GLN A 1 204 ? 19.326 -12.808 -13.594 1.00 97.31 204 GLN A O 1
ATOM 1619 N N . LYS A 1 205 ? 17.158 -12.701 -13.029 1.00 97.81 205 LYS A N 1
ATOM 1620 C CA . LYS A 1 205 ? 16.691 -12.434 -14.401 1.00 97.81 205 LYS A CA 1
ATOM 1621 C C . LYS A 1 205 ? 17.230 -11.110 -14.938 1.00 97.81 205 LYS A C 1
ATOM 1623 O O . LYS A 1 205 ? 17.685 -11.067 -16.077 1.00 97.81 205 LYS A O 1
ATOM 1628 N N . VAL A 1 206 ? 17.220 -10.054 -14.124 1.00 97.62 206 VAL A N 1
ATOM 1629 C CA . VAL A 1 206 ? 17.765 -8.740 -14.494 1.00 97.62 206 VAL A CA 1
ATOM 1630 C C . VAL A 1 206 ? 19.264 -8.833 -14.773 1.00 97.62 206 VAL A C 1
ATOM 1632 O O . VAL A 1 206 ? 19.723 -8.311 -15.787 1.00 97.62 206 VAL A O 1
ATOM 1635 N N . ALA A 1 207 ? 20.022 -9.547 -13.938 1.00 97.19 207 ALA A N 1
ATOM 1636 C CA . ALA A 1 207 ? 21.447 -9.770 -14.168 1.00 97.19 207 ALA A CA 1
ATOM 1637 C C . ALA A 1 207 ? 21.708 -10.510 -15.494 1.00 97.19 207 ALA A C 1
ATOM 1639 O O . ALA A 1 207 ? 22.550 -10.084 -16.284 1.00 97.19 207 ALA A O 1
ATOM 1640 N N . ASN A 1 208 ? 20.938 -11.565 -15.781 1.00 97.38 208 ASN A N 1
ATOM 1641 C CA . ASN A 1 208 ? 21.052 -12.315 -17.033 1.00 97.38 208 ASN A CA 1
ATOM 1642 C C . ASN A 1 208 ? 20.713 -11.452 -18.259 1.00 97.38 208 ASN A C 1
ATOM 1644 O O . ASN A 1 208 ? 21.428 -11.488 -19.257 1.00 97.38 208 ASN A O 1
ATOM 1648 N N . LEU A 1 209 ? 19.644 -10.654 -18.191 1.00 97.56 209 LEU A N 1
ATOM 1649 C CA . LEU A 1 209 ? 19.268 -9.747 -19.278 1.00 97.56 209 LEU A CA 1
ATOM 1650 C C . LEU A 1 209 ? 20.321 -8.661 -19.500 1.00 97.56 209 LEU A C 1
ATOM 1652 O O . LEU A 1 209 ? 20.652 -8.367 -20.644 1.00 97.56 209 LEU A O 1
ATOM 1656 N N . SER A 1 210 ? 20.890 -8.110 -18.428 1.00 97.19 210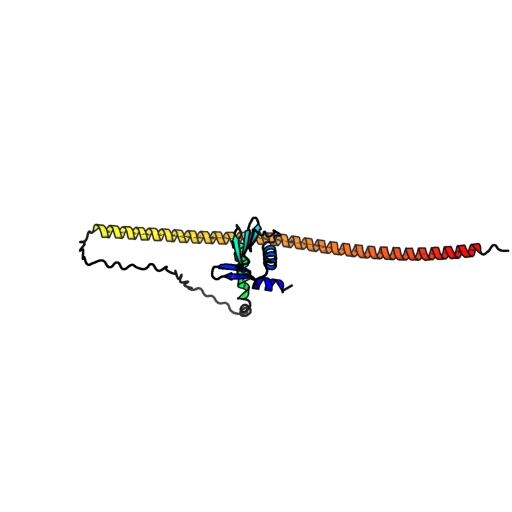 SER A N 1
ATOM 1657 C CA . SER A 1 210 ? 21.987 -7.141 -18.510 1.00 97.19 210 SER A CA 1
ATOM 1658 C C . SER A 1 210 ? 23.206 -7.731 -19.227 1.00 97.19 210 SER A C 1
ATOM 1660 O O . SER A 1 210 ? 23.771 -7.101 -20.123 1.00 97.19 210 SER A O 1
ATOM 1662 N N . PHE A 1 211 ? 23.556 -8.982 -18.911 1.00 97.88 211 PHE A N 1
ATOM 1663 C CA . PHE A 1 211 ? 24.618 -9.701 -19.609 1.00 97.88 211 PHE A CA 1
ATOM 1664 C C . PHE A 1 211 ? 24.320 -9.858 -21.109 1.00 97.88 211 PHE A C 1
ATOM 1666 O O . PHE A 1 211 ? 25.170 -9.533 -21.937 1.00 97.88 211 PHE A O 1
ATOM 1673 N N . ILE A 1 212 ? 23.103 -10.281 -21.467 1.00 97.69 212 ILE A N 1
ATOM 1674 C CA . ILE A 1 212 ? 22.684 -10.439 -22.870 1.00 97.69 212 ILE A CA 1
ATOM 1675 C C . ILE A 1 212 ? 22.738 -9.102 -23.620 1.00 97.69 212 ILE A C 1
ATOM 1677 O O . ILE A 1 212 ? 23.235 -9.044 -24.742 1.00 97.69 212 ILE A O 1
ATOM 1681 N N . VAL A 1 213 ? 22.259 -8.014 -23.012 1.00 97.12 213 VAL A N 1
ATOM 1682 C CA . VAL A 1 213 ? 22.303 -6.674 -23.618 1.00 97.12 213 VAL A CA 1
ATOM 1683 C C . VAL A 1 213 ? 23.745 -6.225 -23.853 1.00 97.12 213 VAL A C 1
ATOM 1685 O O . VAL A 1 213 ? 24.045 -5.655 -24.900 1.00 97.12 213 VAL A O 1
ATOM 1688 N N . SER A 1 214 ? 24.647 -6.502 -22.911 1.00 96.88 214 SER A N 1
ATOM 1689 C CA . SER A 1 214 ? 26.072 -6.207 -23.070 1.00 96.88 214 SER A CA 1
ATOM 1690 C C . SER A 1 214 ? 26.682 -6.960 -24.262 1.00 96.88 214 SER A C 1
ATOM 1692 O O . SER A 1 214 ? 27.314 -6.333 -25.110 1.00 96.88 214 SER A O 1
ATOM 1694 N N . ASP A 1 215 ? 26.422 -8.268 -24.384 1.00 97.69 215 ASP A N 1
ATOM 1695 C CA . ASP A 1 215 ? 26.901 -9.103 -25.502 1.00 97.69 215 ASP A CA 1
ATOM 1696 C C . ASP A 1 215 ? 26.325 -8.675 -26.865 1.00 97.69 215 ASP A C 1
ATOM 1698 O O . ASP A 1 215 ? 27.009 -8.674 -27.888 1.00 97.69 215 ASP A O 1
ATOM 1702 N N . LEU A 1 216 ? 25.059 -8.257 -26.908 1.00 97.19 216 LEU A N 1
ATOM 1703 C CA . LEU A 1 216 ? 24.470 -7.727 -28.140 1.00 97.19 216 LEU A CA 1
ATOM 1704 C C . LEU A 1 216 ? 25.098 -6.389 -28.542 1.00 97.19 216 LEU A C 1
ATOM 1706 O O . LEU A 1 216 ? 25.327 -6.151 -29.727 1.00 97.19 216 LEU A O 1
ATOM 1710 N N . ASN A 1 217 ? 25.418 -5.528 -27.575 1.00 96.81 217 ASN A N 1
ATOM 1711 C CA . ASN A 1 217 ? 26.075 -4.253 -27.847 1.00 96.81 217 ASN A CA 1
ATOM 1712 C C . ASN A 1 217 ? 27.509 -4.430 -28.363 1.00 96.81 217 ASN A C 1
ATOM 1714 O O . ASN A 1 217 ? 27.928 -3.679 -29.247 1.00 96.81 217 ASN A O 1
ATOM 1718 N N . THR A 1 218 ? 28.263 -5.412 -27.856 1.00 96.75 218 THR A N 1
ATOM 1719 C CA . THR A 1 218 ? 29.601 -5.715 -28.389 1.00 96.75 218 THR A CA 1
ATOM 1720 C C . THR A 1 218 ? 29.511 -6.205 -29.831 1.00 96.75 218 THR A C 1
ATOM 1722 O O . THR A 1 218 ? 30.181 -5.640 -30.695 1.00 96.75 218 THR A O 1
ATOM 1725 N N . LYS A 1 219 ? 28.603 -7.145 -30.122 1.00 97.69 219 LYS A N 1
ATOM 1726 C CA . LYS A 1 219 ? 28.354 -7.636 -31.489 1.00 97.69 219 LYS A CA 1
ATOM 1727 C C . LYS A 1 219 ? 27.909 -6.535 -32.448 1.00 97.69 219 LYS A C 1
ATOM 1729 O O . LYS A 1 219 ? 28.371 -6.478 -33.585 1.00 97.69 219 LYS A O 1
ATOM 1734 N N . LEU A 1 220 ? 27.039 -5.630 -31.997 1.00 97.19 220 LEU A N 1
ATOM 1735 C CA . LEU A 1 220 ? 26.606 -4.486 -32.800 1.00 97.19 220 LEU A CA 1
ATOM 1736 C C . LEU A 1 220 ? 27.790 -3.576 -33.153 1.00 97.19 220 LEU A C 1
ATOM 1738 O O . LEU A 1 220 ? 27.918 -3.144 -34.297 1.00 97.19 220 LEU A O 1
ATOM 1742 N N . LYS A 1 221 ? 28.676 -3.311 -32.188 1.00 97.06 221 LYS A N 1
ATOM 1743 C CA . LYS A 1 221 ? 29.875 -2.494 -32.402 1.00 97.06 221 LYS A CA 1
ATOM 1744 C C . LYS A 1 221 ? 30.860 -3.158 -33.364 1.00 97.06 221 LYS A C 1
ATOM 1746 O O . LYS A 1 221 ? 31.424 -2.476 -34.215 1.00 97.06 221 LYS A O 1
ATOM 1751 N N . GLU A 1 222 ? 31.061 -4.468 -33.247 1.00 97.25 222 GLU A N 1
ATOM 1752 C CA . GLU A 1 222 ? 31.893 -5.243 -34.175 1.00 97.25 222 GLU A CA 1
ATOM 1753 C C . GLU A 1 222 ? 31.346 -5.173 -35.604 1.00 97.25 222 GLU A C 1
ATOM 1755 O O . GLU A 1 222 ? 32.086 -4.832 -36.526 1.00 97.25 222 GLU A O 1
ATOM 1760 N N . SER A 1 223 ? 30.039 -5.388 -35.775 1.00 96.50 223 SER A N 1
ATOM 1761 C CA . SER A 1 223 ? 29.377 -5.293 -37.079 1.00 96.50 223 SER A CA 1
ATOM 1762 C C . SER A 1 223 ? 29.450 -3.880 -37.675 1.00 96.50 223 SER A C 1
ATOM 1764 O O . SER A 1 223 ? 29.698 -3.719 -38.871 1.00 96.50 223 SER A O 1
ATOM 1766 N N . GLU A 1 224 ? 29.309 -2.833 -36.855 1.00 97.38 224 GLU A N 1
ATOM 1767 C CA . GLU A 1 224 ? 29.456 -1.445 -37.308 1.00 97.38 224 GLU A CA 1
ATOM 1768 C C . GLU A 1 224 ? 30.894 -1.141 -37.765 1.00 97.38 224 GLU A C 1
ATOM 1770 O O . GLU A 1 224 ? 31.085 -0.495 -38.798 1.00 97.38 224 GLU A O 1
ATOM 1775 N N . ASN A 1 225 ? 31.908 -1.653 -37.059 1.00 96.06 225 ASN A N 1
ATOM 1776 C CA . ASN A 1 225 ? 33.313 -1.513 -37.454 1.00 96.06 225 ASN A CA 1
ATOM 1777 C C . ASN A 1 225 ? 33.623 -2.246 -38.770 1.00 96.06 225 ASN A C 1
ATOM 1779 O O . ASN A 1 225 ? 34.342 -1.718 -39.625 1.00 96.06 225 ASN A O 1
ATOM 1783 N N . GLU A 1 226 ? 33.076 -3.451 -38.954 1.00 97.00 226 GLU A N 1
ATOM 1784 C CA . GLU A 1 226 ? 33.210 -4.215 -40.199 1.00 97.00 226 GLU A CA 1
ATOM 1785 C C . GLU A 1 226 ? 32.563 -3.462 -41.366 1.00 97.00 226 GLU A C 1
ATOM 1787 O O . GLU A 1 226 ? 33.202 -3.240 -42.398 1.00 97.00 226 GLU A O 1
ATOM 1792 N N . LYS A 1 227 ? 31.338 -2.958 -41.174 1.00 97.06 227 LYS A N 1
ATOM 1793 C CA . LYS A 1 227 ? 30.645 -2.120 -42.159 1.00 97.06 227 LYS A CA 1
ATOM 1794 C C . LYS A 1 227 ? 31.479 -0.893 -42.538 1.00 97.06 227 LYS A C 1
ATOM 1796 O O . LYS A 1 227 ? 31.618 -0.591 -43.722 1.00 97.06 227 LYS A O 1
ATOM 1801 N N . GLN A 1 228 ? 32.057 -0.188 -41.565 1.00 96.31 228 GLN A N 1
ATOM 1802 C CA . GLN A 1 228 ? 32.916 0.975 -41.826 1.00 96.31 228 GLN A CA 1
ATOM 1803 C C . GLN A 1 228 ? 34.191 0.607 -42.597 1.00 96.31 228 GLN A C 1
ATOM 1805 O O . GLN A 1 228 ? 34.592 1.339 -43.510 1.00 96.31 228 GLN A O 1
ATOM 1810 N N . SER A 1 229 ? 34.795 -0.543 -42.290 1.00 96.56 229 SER A N 1
ATOM 1811 C CA . SER A 1 229 ? 35.948 -1.060 -43.035 1.00 96.56 229 SER A CA 1
ATOM 1812 C C . SER A 1 229 ? 35.579 -1.376 -44.485 1.00 96.56 229 SER A C 1
ATOM 1814 O O . SER A 1 229 ? 36.255 -0.909 -45.400 1.00 96.56 229 SER A O 1
ATOM 1816 N N . LEU A 1 230 ? 34.462 -2.073 -44.718 1.00 96.56 230 LEU A N 1
ATOM 1817 C CA . LEU A 1 230 ? 33.972 -2.393 -46.064 1.00 96.56 230 LEU A CA 1
ATOM 1818 C C . LEU A 1 230 ? 33.647 -1.138 -46.879 1.00 96.56 230 LEU A C 1
ATOM 1820 O O . LEU A 1 230 ? 34.034 -1.040 -48.042 1.00 96.56 230 LEU A O 1
ATOM 1824 N N . VAL A 1 231 ? 32.996 -0.142 -46.270 1.00 96.06 231 VAL A N 1
ATOM 1825 C CA . VAL A 1 231 ? 32.736 1.156 -46.915 1.00 96.06 231 VAL A CA 1
ATOM 1826 C C . VAL A 1 231 ? 34.043 1.840 -47.320 1.00 96.06 231 VAL A C 1
ATOM 1828 O O . VAL A 1 231 ? 34.116 2.444 -48.389 1.00 96.06 231 VAL A O 1
ATOM 1831 N N . THR A 1 232 ? 35.081 1.744 -46.490 1.00 94.38 232 THR A N 1
ATOM 1832 C CA . THR A 1 232 ? 36.401 2.310 -46.801 1.00 94.38 232 THR A CA 1
ATOM 1833 C C . THR A 1 232 ? 37.054 1.584 -47.976 1.00 94.38 232 THR A C 1
ATOM 1835 O O . THR A 1 232 ? 37.509 2.241 -48.910 1.00 94.38 232 THR A O 1
ATOM 1838 N N . VAL A 1 233 ? 37.028 0.247 -47.987 1.00 95.25 233 VAL A N 1
ATOM 1839 C CA . VAL A 1 233 ? 37.541 -0.565 -49.104 1.00 95.25 233 VAL A CA 1
ATOM 1840 C C . VAL A 1 233 ? 36.806 -0.238 -50.406 1.00 95.25 233 VAL A C 1
ATOM 1842 O O . VAL A 1 233 ? 37.452 0.015 -51.417 1.00 95.25 233 VAL A O 1
ATOM 1845 N N . LEU A 1 234 ? 35.473 -0.156 -50.386 1.00 93.06 234 LEU A N 1
ATOM 1846 C CA . LEU A 1 234 ? 34.678 0.207 -51.566 1.00 93.06 234 LEU A CA 1
ATOM 1847 C C . LEU A 1 234 ? 35.031 1.598 -52.107 1.00 93.06 234 LEU A C 1
ATOM 1849 O O . LEU A 1 234 ? 35.100 1.786 -53.320 1.00 93.06 234 LEU A O 1
ATOM 1853 N N . LYS A 1 235 ? 35.281 2.575 -51.226 1.00 92.31 235 LYS A N 1
ATOM 1854 C CA . LYS A 1 235 ? 35.731 3.913 -51.642 1.00 92.31 235 LYS A CA 1
ATOM 1855 C C . LYS A 1 235 ? 37.088 3.867 -52.344 1.00 92.31 235 LYS A C 1
ATOM 1857 O O . LYS A 1 235 ? 37.246 4.559 -53.343 1.00 92.31 235 LYS A O 1
ATOM 1862 N N . LEU A 1 236 ? 38.032 3.070 -51.841 1.00 92.38 236 LEU A N 1
ATOM 1863 C CA . LEU A 1 236 ? 39.353 2.904 -52.456 1.00 92.38 236 LEU A CA 1
ATOM 1864 C C . LEU A 1 236 ? 39.250 2.223 -53.824 1.00 92.38 236 LEU A C 1
ATOM 1866 O O . LEU A 1 236 ? 39.758 2.762 -54.799 1.00 92.38 236 LEU A O 1
ATOM 1870 N N . VAL A 1 237 ? 38.505 1.117 -53.921 1.00 91.12 237 VAL A N 1
ATOM 1871 C CA . VAL A 1 237 ? 38.294 0.400 -55.192 1.00 91.12 237 VAL A CA 1
ATOM 1872 C C . VAL A 1 237 ? 37.653 1.309 -56.245 1.00 91.12 237 VAL A C 1
ATOM 1874 O O . VAL A 1 237 ? 38.120 1.357 -57.377 1.00 91.12 237 VAL A O 1
ATOM 1877 N N . ASN A 1 238 ? 36.634 2.093 -55.879 1.00 86.56 238 ASN A N 1
ATOM 1878 C CA . ASN A 1 238 ? 36.018 3.049 -56.807 1.00 86.56 238 ASN A CA 1
ATOM 1879 C C . ASN A 1 238 ? 36.993 4.148 -57.270 1.00 86.56 238 ASN A C 1
ATOM 1881 O O . ASN A 1 238 ? 36.897 4.621 -58.407 1.00 86.56 238 ASN A O 1
ATOM 1885 N N . LEU A 1 239 ? 37.920 4.569 -56.405 1.00 85.19 239 LEU A N 1
ATOM 1886 C CA . LEU A 1 239 ? 38.959 5.540 -56.749 1.00 85.19 239 LEU A CA 1
ATOM 1887 C C . LEU A 1 239 ? 39.961 4.941 -57.750 1.00 85.19 239 LEU A C 1
ATOM 1889 O O . LEU A 1 239 ? 40.282 5.573 -58.759 1.00 85.19 239 LEU A O 1
ATOM 1893 N N . ASP A 1 240 ? 40.395 3.704 -57.511 1.00 80.31 240 ASP A N 1
ATOM 1894 C CA . ASP A 1 240 ? 41.293 2.960 -58.400 1.00 80.31 240 ASP A CA 1
ATOM 1895 C C . ASP A 1 240 ? 40.647 2.722 -59.773 1.00 80.31 240 ASP A C 1
ATOM 1897 O O . ASP A 1 240 ? 41.284 2.890 -60.810 1.00 80.31 240 ASP A O 1
ATOM 1901 N N . GLN A 1 241 ? 39.349 2.424 -59.807 1.00 76.25 241 GLN A N 1
ATOM 1902 C CA . GLN A 1 241 ? 38.611 2.233 -61.055 1.00 76.25 241 GLN A CA 1
ATOM 1903 C C . GLN A 1 241 ? 38.490 3.540 -61.855 1.00 76.25 241 GLN A C 1
ATOM 1905 O O . GLN A 1 241 ? 38.765 3.567 -63.052 1.00 76.25 241 GLN A O 1
ATOM 1910 N N . SER A 1 242 ? 38.203 4.653 -61.172 1.00 72.12 242 SER A N 1
ATOM 1911 C CA . SER A 1 242 ? 38.135 5.984 -61.792 1.00 72.12 242 SER A CA 1
ATOM 1912 C C . SER A 1 242 ? 39.485 6.433 -62.368 1.00 72.12 242 SER A C 1
ATOM 1914 O O . SER A 1 242 ? 39.535 7.069 -63.421 1.00 72.12 242 SER A O 1
ATOM 1916 N N . THR A 1 243 ? 40.595 6.108 -61.699 1.00 69.69 243 THR A N 1
ATOM 1917 C CA . THR A 1 243 ? 41.947 6.423 -62.195 1.00 69.69 243 THR A CA 1
ATOM 1918 C C . THR A 1 243 ? 42.380 5.495 -63.331 1.00 69.69 243 THR A C 1
ATOM 1920 O O . THR A 1 243 ? 43.065 5.938 -64.258 1.00 69.69 243 THR A O 1
ATOM 1923 N N . HIS A 1 244 ? 41.946 4.232 -63.321 1.00 62.31 244 HIS A N 1
ATOM 1924 C CA . HIS A 1 244 ? 42.216 3.301 -64.413 1.00 62.31 244 HIS A CA 1
ATOM 1925 C C . HIS A 1 244 ? 41.454 3.675 -65.696 1.00 62.31 244 HIS A C 1
ATOM 1927 O O . HIS A 1 244 ? 42.053 3.665 -66.774 1.00 62.31 244 HIS A O 1
ATOM 1933 N N . ASP A 1 245 ? 40.193 4.101 -65.575 1.00 61.94 245 ASP A N 1
ATOM 1934 C CA . ASP A 1 245 ? 39.356 4.555 -66.695 1.00 61.94 245 ASP A CA 1
ATOM 1935 C C . ASP A 1 245 ? 39.855 5.874 -67.319 1.00 61.94 245 ASP A C 1
ATOM 1937 O O . ASP A 1 245 ? 39.766 6.074 -68.532 1.00 61.94 245 ASP A O 1
ATOM 1941 N N . GLN A 1 246 ? 40.457 6.771 -66.530 1.00 58.56 246 GLN A N 1
ATOM 1942 C CA . GLN A 1 246 ? 41.100 7.974 -67.077 1.00 58.56 246 GLN A CA 1
ATOM 1943 C C . GLN A 1 246 ? 42.403 7.669 -67.831 1.00 58.56 246 GLN A C 1
ATOM 1945 O O . GLN A 1 246 ? 42.696 8.319 -68.837 1.00 58.56 246 GLN A O 1
ATOM 1950 N N . ASN A 1 247 ? 43.164 6.660 -67.401 1.00 56.75 247 ASN A N 1
ATOM 1951 C CA . ASN A 1 247 ? 44.402 6.259 -68.075 1.00 56.75 247 ASN A CA 1
ATOM 1952 C C . ASN A 1 247 ? 44.156 5.431 -69.351 1.00 56.75 247 ASN A C 1
ATOM 1954 O O . ASN A 1 247 ? 44.948 5.513 -70.292 1.00 56.75 247 ASN A O 1
ATOM 1958 N N . SER A 1 248 ? 43.057 4.673 -69.432 1.00 56.16 248 SER A N 1
ATOM 1959 C CA . SER A 1 248 ? 42.702 3.870 -70.614 1.00 56.16 248 SER A CA 1
ATOM 1960 C C . SER A 1 248 ? 42.125 4.699 -71.776 1.00 56.16 248 SER A C 1
ATOM 1962 O O . SER A 1 248 ? 42.204 4.276 -72.930 1.00 56.16 248 SER A O 1
ATOM 1964 N N . HIS A 1 249 ? 41.628 5.916 -71.522 1.00 52.25 249 HIS A N 1
ATOM 1965 C CA . HIS A 1 249 ? 41.200 6.861 -72.565 1.00 52.25 249 HIS A CA 1
ATOM 1966 C C . HIS A 1 249 ? 42.308 7.793 -73.094 1.00 52.25 249 HIS A C 1
ATOM 1968 O O . HIS A 1 249 ? 42.100 8.483 -74.093 1.00 52.25 249 HIS A O 1
ATOM 1974 N N . GLY A 1 250 ? 43.500 7.799 -72.487 1.00 51.50 250 GLY A N 1
ATOM 1975 C CA . GLY A 1 250 ? 44.613 8.678 -72.878 1.00 51.50 250 GLY A CA 1
ATOM 1976 C C . GLY A 1 250 ? 45.492 8.186 -74.038 1.00 51.50 250 GLY A C 1
ATOM 1977 O O . GLY A 1 250 ? 46.341 8.939 -74.506 1.00 51.50 250 GLY A O 1
ATOM 1978 N N . THR A 1 251 ? 45.324 6.948 -74.517 1.00 49.44 251 THR A N 1
ATOM 1979 C CA . THR A 1 251 ? 46.281 6.290 -75.436 1.00 49.44 251 THR A CA 1
ATOM 1980 C C . THR A 1 251 ? 45.872 6.239 -76.914 1.00 49.44 251 THR A C 1
ATOM 1982 O O . THR A 1 251 ? 46.607 5.679 -77.721 1.00 49.44 251 THR A O 1
ATOM 1985 N N . TRP A 1 252 ? 44.774 6.886 -77.321 1.00 51.59 252 TRP A N 1
ATOM 1986 C CA . TRP A 1 252 ? 44.360 6.970 -78.733 1.00 51.59 252 TRP A CA 1
ATOM 1987 C C . TRP A 1 252 ? 44.370 8.409 -79.260 1.00 51.59 252 TRP A C 1
ATOM 1989 O O . TRP A 1 252 ? 43.337 8.954 -79.641 1.00 51.59 252 TRP A O 1
ATOM 1999 N N . LYS A 1 253 ? 45.544 9.040 -79.292 1.00 47.41 253 LYS A N 1
ATOM 2000 C CA . LYS A 1 253 ? 45.807 10.181 -80.181 1.00 47.41 253 LYS A CA 1
ATOM 2001 C C . LYS A 1 253 ? 47.202 10.028 -80.783 1.00 47.41 253 LYS A C 1
ATOM 2003 O O . LYS A 1 253 ? 48.183 10.469 -80.193 1.00 47.41 253 LYS A O 1
ATOM 2008 N N . THR A 1 254 ? 47.258 9.331 -81.918 1.00 45.09 254 THR A N 1
ATOM 2009 C CA . THR A 1 254 ? 48.317 9.471 -82.936 1.00 45.09 254 THR A CA 1
ATOM 2010 C C . THR A 1 254 ? 48.218 10.813 -83.633 1.00 45.09 254 THR A C 1
ATOM 2012 O O . THR A 1 254 ? 47.065 11.258 -83.843 1.00 45.09 254 THR A O 1
#

Foldseek 3Di:
DPPLLVLLLVQWAADPVRWIFGNDDPVSVLVVVCVVVVDPFDWDDPDDQKIWDDDQAKIWIAGPVGSTIDIDGNCRVVVSVVSVVSNPVVPPPVPPPPDDDDDDDDDDDDDDDPPPPPPPDDDPPPPPPPDDDDPDPPPDDPVVVVVVVVVVVVVVVVVVVVVVVVVVVVVVVVVVVVVVVVVVVVVVVVVVVVVVVVVVVVVVVVVVVVVVVVVVVVVVVVVVVVVVVVVVVVVVVVVVVVVVVVVVVPPPDD

Sequence (254 aa):
MATESAAIQSALSISTKGNFKWHGKFEDLQEFINEQLQTQTKWSSPGGNSKLFENEAVKIRWYANTSSLTIKGIDCEQLKDKLRAIARTESDEDNAISLIDKNNLDIGIHNEVERSIIIEGEDFSARTLNSSSQVIDLSTQPNQSLICSELIEKIKDLKLDFNIKISALTQEVSSIQNKRKAYANESLLHENRELKDENKSLLQKVANLSFIVSDLNTKLKESENEKQSLVTVLKLVNLDQSTHDQNSHGTWKT

Radius of gyration: 41.86 Å; chains: 1; bounding box: 88×44×151 Å

Secondary structure (DSSP, 8-state):
--SHHHHHHHHEEE-TTS-EEE-S-HHHHHHHHHHHHT--PPPB--SSSEEEEE-SSEEEEEETTTTEEEEEETTHHHHHHHHHHHHHTTTTTTSSSS-------------------------------------------HHHHHHHHHHHHHHHHHHHHHHHHHHHHHHHHHHHHHHHHHHHHHHHHHHHHHHHHHHHHHHHHHHHHHHHHHHHHHHHHHHHHHHHHHHHHHHHHHHHHHHHHHHHTSS---

pLDDT: mean 73.87, std 22.87, range [27.09, 98.0]

=== Feature glossary ===
Feature key, reading from the visual/contextual features back to the raw sequence:

Rendered structure images. Six rendered views show the 3D structure from the faces of a cube — i.e. along ±x, ±y, ±z. Rendering representation is drawn randomly per protein from cartoon (secondary-structure ribbons), sticks (backbone bonds), or molecular surface; coloring is either N→C rainbow (blue at the N-terminus through red at the C-terminus) or one color per chain.

Contact-map, Ramachandran, and PAE plots. The contact map is a binary N×N matrix image: pixel (i, j) is dark where Cα_i and Cα_j are within 8 Å and |i−j|>4. Because the |i−j|>4 filter removes local helical contacts, off-diagonal stripes parallel to the main diagonal indicate parallel β-sheets; stripes perpendicular to it indicate antiparallel β-sheets. The Ramachandran plot scatters every residue's (φ, ψ) pair against the sterically allowed regions. The PAE heatmap renders the predicted-aligned-error matrix.

InterPro / GO / CATH / organism. Database cross-references. InterPro integrates a dozen domain/family signature databases into unified entries with residue-range hits. GO terms attach function/process/location labels with evidence codes. CATH codes position the fold in a four-level structural taxonomy. Organism is the NCBI-taxonomy species name.

Nearest PDB structures. The Foldseek neighbor list gives the closest experimentally determined structures in the PDB, ranked by structural alignment. TM-score near 1 means near-identical fold; near 0.3 means only rough topology match. This is how one finds what a novel AlphaFold prediction most resembles in the solved-structure universe.

Predicted aligned error. PAE(i, j) answers: if I align the predicted and true structures on residue i, how far off (in Å) do I expect residue j to be? A block-diagonal PAE matrix with low values on the blocks and high values off-diagonal is the signature of a multi-domain protein with confidently predicted domains but uncertain inter-domain orientation.

Solvent-accessible surface area. Accessible surface area quantifies burial. A residue with SASA near zero is packed into the hydrophobic core; one with SASA >100 Å² sits on the surface. Computed here via the Shrake–Rupley numerical algorithm with a 1.4 Å probe.

B-factor. B-factor (Debye–Waller factor) reflects atomic displacement in the crystal lattice. It is an experimental observable (units Å²), not a prediction; low values mean the atom is pinned down, high values mean it moves or is heterogeneous across the crystal.

pLDDT. For AlphaFold models, the B-factor field carries pLDDT — the model's own estimate of local accuracy on a 0–100 scale. Regions with pLDDT<50 should be treated as essentially unmodeled; they often correspond to intrinsically disordered segments.

Backbone torsions (φ/ψ). φ (phi) and ψ (psi) are the two rotatable backbone dihedrals per residue: φ is the C(i-1)–N–Cα–C torsion, ψ is the N–Cα–C–N(i+1) torsion, both in degrees on (−180°, 180°]. α-helical residues cluster near (−60°, −45°); β-strand residues near (−120°, +130°). A Ramachandran plot is simply a scatter of (φ, ψ) for every residue.

Radius of gyration, Cα contacts, bounding box. Radius of gyration (Rg) is the root-mean-square distance of Cα atoms from their centroid — a single number for overall size and compactness. A globular domain of N residues has Rg ≈ 2.2·N^0.38 Å; an extended or disordered chain has a much larger Rg. The Cα contact count is the number of residue pairs whose Cα atoms are within 8 Å and are more than four positions apart in sequence — a standard proxy for tertiary packing density. The bounding box is the smallest axis-aligned box enclosing all Cα atoms.

Secondary structure (3-state, P-SEA). Three-state secondary structure (P-SEA) collapses the eight DSSP classes into helix (a), strand (b), and coil (c). P-SEA assigns these from Cα geometry alone — distances and angles — without requiring backbone oxygens, so it works on any Cα trace.

Secondary structure (8-state, DSSP). DSSP 8-state secondary structure assigns each residue one of H (α-helix), G (3₁₀-helix), I (π-helix), E (extended β-strand), B (isolated β-bridge), T (hydrogen-bonded turn), S (bend), or '-' (coil). The assignment is computed from backbone hydrogen-bond geometry via the Kabsch–Sander algorithm.

Foldseek 3Di. A 3Di character summarizes, for each residue, the relative orientation of the Cα frame of its nearest spatial neighbor. Because it encodes fold topology rather than chemistry, 3Di alignments detect remote structural similarity that sequence alignment misses.

mmCIF coordinates. The mmCIF block holds the 3D Cartesian coordinates of each backbone atom (N, Cα, C, O) in ångströms. mmCIF is the PDB's canonical archive format — a tagged-loop text representation of the atomic model.

Sequence. Sequence gives the chain of amino acids in standard one-letter code (A=alan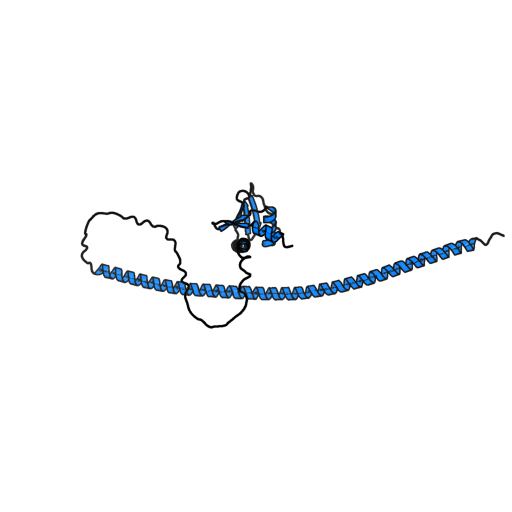ine, C=cysteine, …, Y=tyrosine), read N→C. It is the only feature that is directly encoded by the gene; all structural features are derived from the folded form of this sequence.